Protein AF-A0A3D5AV43-F1 (afdb_monomer_lite)

Sequence (213 aa):
MQNAFWNGKGMTFGTGFASADDVIAHELTHGVTEHTSGLTYSSQSGAINESLSDIFGEFSDLTNGRGNDAAGVRWDMGEDLPASIGTIRSMSDPTRFSDPDKVTSSYWYVGTSNSAYVHINSGVGNKAAFLMTDGGTFNGQTITGLGLAKAAQIWWRAQNTLTSSATYAELNTVLPASCRALVTAGIGGLTSADCAEVDKIVRATEMHIMPRG

Foldseek 3Di:
DCDWAADLPDIDDDPQQVQQQLSVQLRVQLNVLCVAQNADCFAQSVLQNSLLSNLRSLLCVLPVPDDDCPPVCSQFPCCRGPPVCHTQAGLCDRVVNLAACAQADPSQDPDDDRVCNNNRPNSLSSNLLCCQACNADFQNDGAHHPHSLLSVQLSVQLSRVHHNHDHLLNVLVSSLVSLVVCCVVVHSVGDPVSSVRSNRSSVRRVSNDDHDD

Radius of gyration: 15.92 Å; chains: 1; bounding box: 42×32×40 Å

pLDDT: mean 95.55, std 6.05, range [53.53, 98.94]

Structure (mmCIF, N/CA/C/O backbone):
data_AF-A0A3D5AV43-F1
#
_entry.id   AF-A0A3D5AV43-F1
#
loop_
_atom_site.group_PDB
_atom_site.id
_atom_site.type_symbol
_atom_site.label_atom_id
_atom_site.label_alt_id
_atom_site.label_comp_id
_atom_site.label_asym_id
_atom_site.label_entity_id
_atom_site.label_seq_id
_atom_site.pdbx_PDB_ins_code
_atom_site.Cartn_x
_atom_site.Cartn_y
_atom_site.Cartn_z
_atom_site.occupancy
_atom_site.B_iso_or_equiv
_atom_site.auth_seq_id
_atom_site.auth_comp_id
_atom_site.auth_asym_id
_atom_site.auth_atom_id
_atom_site.pdbx_PDB_model_num
ATOM 1 N N . MET A 1 1 ? 15.058 1.543 -22.887 1.00 53.53 1 MET A N 1
ATOM 2 C CA . MET A 1 1 ? 14.764 1.759 -21.458 1.00 53.53 1 MET A CA 1
ATOM 3 C C . MET A 1 1 ? 13.696 0.757 -21.068 1.00 53.53 1 MET A C 1
ATOM 5 O O . MET A 1 1 ? 12.673 0.739 -21.737 1.00 53.53 1 MET A O 1
ATOM 9 N N . GLN A 1 2 ? 13.965 -0.104 -20.085 1.00 73.19 2 GLN A N 1
ATOM 10 C CA . GLN A 1 2 ? 12.973 -1.004 -19.483 1.00 73.19 2 GLN A CA 1
ATOM 11 C C . GLN A 1 2 ? 12.606 -0.439 -18.107 1.00 73.19 2 GLN A C 1
ATOM 13 O O . GLN A 1 2 ? 13.040 -0.968 -17.093 1.00 73.19 2 GLN A O 1
ATOM 18 N N . ASN A 1 3 ? 11.968 0.730 -18.086 1.00 80.38 3 ASN A N 1
ATOM 19 C CA . ASN A 1 3 ? 11.511 1.347 -16.845 1.00 80.38 3 ASN A CA 1
ATOM 20 C C . ASN A 1 3 ? 10.401 2.365 -17.127 1.00 80.38 3 ASN A C 1
ATOM 22 O O . ASN A 1 3 ? 10.319 2.876 -18.251 1.00 80.38 3 ASN A O 1
ATOM 26 N N . ALA A 1 4 ? 9.634 2.705 -16.099 1.00 81.25 4 ALA A N 1
ATOM 27 C CA . ALA A 1 4 ? 8.848 3.928 -16.010 1.00 81.25 4 ALA A CA 1
ATOM 28 C C . ALA A 1 4 ? 9.344 4.745 -14.801 1.00 81.25 4 ALA A C 1
ATOM 30 O O . ALA A 1 4 ? 10.058 4.207 -13.957 1.00 81.25 4 ALA A O 1
ATOM 31 N N . PHE A 1 5 ? 9.152 6.066 -14.820 1.00 86.19 5 PHE A N 1
ATOM 32 C CA . PHE A 1 5 ? 9.475 6.921 -13.671 1.00 86.19 5 PHE A CA 1
ATOM 33 C C . PHE A 1 5 ? 8.796 8.296 -13.767 1.00 86.19 5 PHE A C 1
ATOM 35 O O . PHE A 1 5 ? 8.711 8.904 -14.844 1.00 86.19 5 PHE A O 1
ATOM 42 N N . TRP A 1 6 ? 8.421 8.847 -12.616 1.00 86.94 6 TRP A N 1
ATOM 43 C CA . TRP A 1 6 ? 8.188 10.276 -12.405 1.00 86.94 6 TRP A CA 1
ATOM 44 C C . TRP A 1 6 ? 9.510 11.046 -12.267 1.00 86.94 6 TRP A C 1
ATOM 46 O O . TRP A 1 6 ? 10.408 10.655 -11.524 1.00 86.94 6 TRP A O 1
ATOM 56 N N . ASN A 1 7 ? 9.646 12.178 -12.967 1.00 83.06 7 ASN A N 1
ATOM 57 C CA . ASN A 1 7 ? 10.884 12.975 -12.976 1.00 83.06 7 ASN A CA 1
ATOM 58 C C . ASN A 1 7 ? 10.781 14.353 -12.288 1.00 83.06 7 ASN A C 1
ATOM 60 O O . ASN A 1 7 ? 11.635 15.212 -12.518 1.00 83.06 7 ASN A O 1
ATOM 64 N N . GLY A 1 8 ? 9.726 14.598 -11.506 1.00 83.06 8 GLY A N 1
ATOM 65 C CA . GLY A 1 8 ? 9.432 15.904 -10.892 1.00 83.06 8 GLY A CA 1
ATOM 66 C C . GLY A 1 8 ? 8.632 16.864 -11.783 1.00 83.06 8 GLY A C 1
ATOM 67 O O . GLY A 1 8 ? 8.183 17.912 -11.327 1.00 83.06 8 GLY A O 1
ATOM 68 N N . LYS A 1 9 ? 8.453 16.549 -13.072 1.00 81.44 9 LYS A N 1
ATOM 69 C CA . LYS A 1 9 ? 7.659 17.363 -14.016 1.00 81.44 9 LYS A CA 1
ATOM 70 C C . LYS A 1 9 ? 6.622 16.559 -14.789 1.00 81.44 9 LYS A C 1
ATOM 72 O O . LYS A 1 9 ? 5.624 17.121 -15.230 1.00 81.44 9 LYS A O 1
ATOM 77 N N . GLY A 1 10 ? 6.885 15.279 -15.012 1.00 81.88 10 GLY A N 1
ATOM 78 C CA . GLY A 1 10 ? 6.023 14.392 -15.774 1.00 81.88 10 GLY A CA 1
ATOM 79 C C . GLY A 1 10 ? 6.455 12.936 -15.650 1.00 81.88 10 GLY A C 1
ATOM 80 O O . GLY A 1 10 ? 7.551 12.630 -15.174 1.00 81.88 10 GLY A O 1
ATOM 81 N N . MET A 1 11 ? 5.584 12.050 -16.118 1.00 89.12 11 MET A N 1
ATOM 82 C CA . MET A 1 11 ? 5.844 10.615 -16.208 1.00 89.12 11 MET A CA 1
ATOM 83 C C . MET A 1 11 ? 6.601 10.300 -17.503 1.00 89.12 11 MET A C 1
ATOM 85 O O . MET A 1 11 ? 6.306 10.864 -18.560 1.00 89.12 11 MET A O 1
ATOM 89 N N . THR A 1 12 ? 7.575 9.397 -17.431 1.00 89.50 12 THR A N 1
ATOM 90 C CA . THR A 1 12 ? 8.308 8.866 -18.587 1.00 89.50 12 THR A CA 1
ATOM 91 C C . THR A 1 12 ? 8.128 7.359 -18.638 1.00 89.50 12 THR A C 1
ATOM 93 O O . THR A 1 12 ? 8.375 6.686 -17.645 1.00 89.50 12 THR A O 1
ATOM 96 N N . PHE A 1 13 ? 7.763 6.823 -19.803 1.00 87.00 13 PHE A N 1
ATOM 97 C CA . PHE A 1 13 ? 7.561 5.387 -19.995 1.00 87.00 13 PHE A CA 1
ATOM 98 C C . PHE A 1 13 ? 8.517 4.851 -21.056 1.00 87.00 13 PHE A C 1
ATOM 100 O O . PHE A 1 13 ? 8.557 5.338 -22.190 1.00 87.00 13 PHE A O 1
ATOM 107 N N . GLY A 1 14 ? 9.278 3.820 -20.699 1.00 84.69 14 GLY A N 1
ATOM 108 C CA . GLY A 1 14 ? 9.932 2.959 -21.673 1.00 84.69 14 GLY A CA 1
ATOM 109 C C . GLY A 1 14 ? 8.900 2.253 -22.555 1.00 84.69 14 GLY A C 1
ATOM 110 O O . GLY A 1 14 ? 7.731 2.114 -22.194 1.00 84.69 14 GLY A O 1
ATOM 111 N N . THR A 1 15 ? 9.325 1.796 -23.733 1.00 86.44 15 THR A N 1
ATOM 112 C CA . THR A 1 15 ? 8.444 1.091 -24.671 1.00 86.44 15 THR A CA 1
ATOM 113 C C . THR A 1 15 ? 7.723 -0.065 -23.978 1.00 86.44 15 THR A C 1
ATOM 115 O O . THR A 1 15 ? 8.371 -0.959 -23.441 1.00 86.44 15 THR A O 1
ATOM 118 N N . GLY A 1 16 ? 6.389 -0.041 -24.015 1.00 81.69 16 GLY A N 1
ATOM 119 C CA . GLY A 1 16 ? 5.534 -1.069 -23.421 1.00 81.69 16 GLY A CA 1
ATOM 120 C C . GLY A 1 16 ? 5.133 -0.830 -21.964 1.00 81.69 16 GLY A C 1
ATOM 121 O O . GLY A 1 16 ? 4.175 -1.441 -21.536 1.00 81.69 16 GLY A O 1
ATOM 122 N N . PHE A 1 17 ? 5.765 0.082 -21.217 1.00 87.06 17 PHE A N 1
ATOM 123 C CA . PHE A 1 17 ? 5.384 0.321 -19.813 1.00 87.06 17 PHE A CA 1
ATOM 124 C C . PHE A 1 17 ? 4.055 1.069 -19.654 1.00 87.06 17 PHE A C 1
ATOM 126 O O . PHE A 1 17 ? 3.401 0.945 -18.633 1.00 87.06 17 PHE A O 1
ATOM 133 N N . ALA A 1 18 ? 3.633 1.816 -20.675 1.00 87.19 18 ALA A N 1
ATOM 134 C CA . ALA A 1 18 ? 2.334 2.487 -20.686 1.00 87.19 18 ALA A CA 1
ATOM 135 C C . ALA A 1 18 ? 1.169 1.557 -21.098 1.00 87.19 18 ALA A C 1
ATOM 137 O O . ALA A 1 18 ? 0.107 2.059 -21.463 1.00 87.19 18 ALA A O 1
ATOM 138 N N . SER A 1 19 ? 1.373 0.231 -21.147 1.00 87.19 19 SER A N 1
ATOM 139 C CA . SER A 1 19 ? 0.276 -0.725 -21.370 1.00 87.19 19 SER A CA 1
ATOM 140 C C . SER A 1 19 ? -0.427 -1.140 -20.084 1.00 87.19 19 SER A C 1
ATOM 142 O O . SER A 1 19 ? -1.598 -1.484 -20.169 1.00 87.19 19 SER A O 1
ATOM 144 N N . ALA A 1 20 ? 0.274 -1.088 -18.950 1.00 92.25 20 ALA A N 1
ATOM 145 C CA . ALA A 1 20 ? -0.252 -1.419 -17.634 1.00 92.25 20 ALA A CA 1
ATOM 146 C C . ALA A 1 20 ? -0.686 -0.123 -16.936 1.00 92.25 20 ALA A C 1
ATOM 148 O O . ALA A 1 20 ? 0.083 0.840 -16.832 1.00 92.25 20 ALA A O 1
ATOM 149 N N . ASP A 1 21 ? -1.959 -0.034 -16.588 1.00 92.75 21 ASP A N 1
ATOM 150 C CA . ASP A 1 21 ? -2.579 1.164 -16.030 1.00 92.75 21 ASP A CA 1
ATOM 151 C C . ASP A 1 21 ? -2.266 1.359 -14.547 1.00 92.75 21 ASP A C 1
ATOM 153 O O . ASP A 1 21 ? -2.087 2.508 -14.130 1.00 92.75 21 ASP A O 1
ATOM 157 N N . ASP A 1 22 ? -2.087 0.277 -13.797 1.00 95.50 22 ASP A N 1
ATOM 158 C CA . ASP A 1 22 ? -1.504 0.275 -12.459 1.00 95.50 22 ASP A CA 1
ATOM 159 C C . ASP A 1 22 ? -0.103 0.929 -12.443 1.00 95.50 22 ASP A C 1
ATOM 161 O O . ASP A 1 22 ? 0.166 1.784 -11.599 1.00 95.50 22 ASP A O 1
ATOM 165 N N . VAL A 1 23 ? 0.751 0.661 -13.442 1.00 95.75 23 VAL A N 1
ATOM 166 C CA . VAL A 1 23 ? 2.072 1.286 -13.624 1.00 95.75 23 VAL A CA 1
ATOM 167 C C . VAL A 1 23 ? 1.926 2.764 -13.973 1.00 95.75 23 VAL A C 1
ATOM 169 O O . VAL A 1 23 ? 2.648 3.601 -13.437 1.00 95.75 23 VAL A O 1
ATOM 172 N N . ILE A 1 24 ? 0.975 3.139 -14.834 1.00 94.94 24 ILE A N 1
ATOM 173 C CA . ILE A 1 24 ? 0.720 4.559 -15.134 1.00 94.94 24 ILE A CA 1
ATOM 174 C C . ILE A 1 24 ? 0.287 5.311 -13.869 1.00 94.94 24 ILE A C 1
ATOM 176 O O . ILE A 1 24 ? 0.781 6.409 -13.595 1.00 94.94 24 ILE A O 1
ATOM 180 N N . ALA A 1 25 ? -0.644 4.740 -13.109 1.00 96.94 25 ALA A N 1
ATOM 181 C CA . ALA A 1 25 ? -1.164 5.342 -11.892 1.00 96.94 25 ALA A CA 1
ATOM 182 C C . ALA A 1 25 ? -0.130 5.336 -10.749 1.00 96.94 25 ALA A C 1
ATOM 184 O O . ALA A 1 25 ? -0.080 6.305 -9.985 1.00 96.94 25 ALA A O 1
ATOM 185 N N . HIS A 1 26 ? 0.754 4.338 -10.688 1.00 98.00 26 HIS A N 1
ATOM 186 C CA . HIS A 1 26 ? 1.930 4.317 -9.816 1.00 98.00 26 HIS A CA 1
ATOM 187 C C . HIS A 1 26 ? 2.822 5.536 -10.084 1.00 98.00 26 HIS A C 1
ATOM 189 O O . HIS A 1 26 ? 3.074 6.334 -9.178 1.00 98.00 26 HIS A O 1
ATOM 195 N N . GLU A 1 27 ? 3.201 5.780 -11.344 1.00 97.19 27 GLU A N 1
ATOM 196 C CA . GLU A 1 27 ? 4.051 6.929 -11.680 1.00 97.19 27 GLU A CA 1
ATOM 197 C C . GLU A 1 27 ? 3.385 8.278 -11.391 1.00 97.19 27 GLU A C 1
ATOM 199 O O . GLU A 1 27 ? 4.036 9.231 -10.951 1.00 97.19 27 GLU A O 1
ATOM 204 N N . LEU A 1 28 ? 2.072 8.385 -11.603 1.00 97.19 28 LEU A N 1
ATOM 205 C CA . LEU A 1 28 ? 1.330 9.587 -11.231 1.00 97.19 28 LEU A CA 1
ATOM 206 C C . LEU A 1 28 ? 1.327 9.797 -9.709 1.00 97.19 28 LEU A C 1
ATOM 208 O O . LEU A 1 28 ? 1.422 10.934 -9.234 1.00 97.19 28 LEU A O 1
ATOM 212 N N . THR A 1 29 ? 1.241 8.712 -8.942 1.00 98.31 29 THR A N 1
ATOM 213 C CA . THR A 1 29 ? 1.175 8.752 -7.479 1.00 98.31 29 THR A CA 1
ATOM 214 C C . THR A 1 29 ? 2.482 9.215 -6.844 1.00 98.31 29 THR A C 1
ATOM 216 O O . THR A 1 29 ? 2.439 9.908 -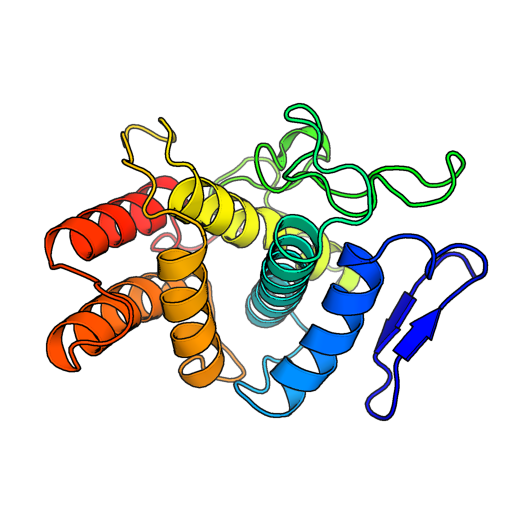5.823 1.00 98.31 29 THR A O 1
ATOM 219 N N . HIS A 1 30 ? 3.638 8.981 -7.469 1.00 98.19 30 HIS A N 1
ATOM 220 C CA . HIS A 1 30 ? 4.876 9.646 -7.051 1.00 98.19 30 HIS A CA 1
ATOM 221 C C . HIS A 1 30 ? 4.752 11.177 -7.085 1.00 98.19 30 HIS A C 1
ATOM 223 O O . HIS A 1 30 ? 5.140 11.850 -6.127 1.00 98.19 30 HIS A O 1
ATOM 229 N N . GLY A 1 31 ? 4.143 11.735 -8.136 1.00 97.19 31 GLY A N 1
ATOM 230 C CA . GLY A 1 31 ? 3.883 13.174 -8.242 1.00 97.19 31 GLY A CA 1
ATOM 231 C C . GLY A 1 31 ? 2.889 13.684 -7.191 1.00 97.19 31 GLY A C 1
ATOM 232 O O . GLY A 1 31 ? 3.079 14.764 -6.625 1.00 97.19 31 GLY A O 1
ATOM 233 N N . VAL A 1 32 ? 1.861 12.891 -6.867 1.00 97.88 32 VAL A N 1
ATOM 234 C CA . VAL A 1 32 ? 0.942 13.179 -5.748 1.00 97.88 32 VAL A CA 1
ATOM 235 C C . VAL A 1 32 ? 1.694 13.172 -4.420 1.00 97.88 32 VAL A C 1
ATOM 237 O O . VAL A 1 32 ? 1.492 14.060 -3.590 1.00 97.88 32 VAL A O 1
ATOM 240 N N . THR A 1 33 ? 2.590 12.207 -4.221 1.00 98.38 33 THR A N 1
ATOM 241 C CA . THR A 1 33 ? 3.402 12.089 -3.009 1.00 98.38 33 THR A CA 1
ATOM 242 C C . THR A 1 33 ? 4.332 13.275 -2.827 1.00 98.38 33 THR A C 1
ATOM 244 O O . THR A 1 33 ? 4.386 13.829 -1.729 1.00 98.38 33 THR A O 1
ATOM 247 N N . GLU A 1 34 ? 4.971 13.741 -3.899 1.00 97.25 34 GLU A N 1
ATOM 248 C CA . GLU A 1 34 ? 5.789 14.958 -3.893 1.00 97.25 34 GLU A CA 1
ATOM 249 C C . GLU A 1 34 ? 5.007 16.190 -3.401 1.00 97.25 34 GLU A C 1
ATOM 251 O O . GLU A 1 34 ? 5.550 17.007 -2.660 1.00 97.25 34 GLU A O 1
ATOM 256 N N . HIS A 1 35 ? 3.719 16.297 -3.747 1.00 96.69 35 HIS A N 1
ATOM 257 C CA . HIS A 1 35 ? 2.866 17.445 -3.413 1.00 96.69 35 HIS A CA 1
ATOM 258 C C . HIS A 1 35 ? 1.989 17.248 -2.162 1.00 96.69 35 HIS A C 1
ATOM 260 O O . HIS A 1 35 ? 1.150 18.100 -1.865 1.00 96.69 35 HIS A O 1
ATOM 266 N N . THR A 1 36 ? 2.157 16.143 -1.429 1.00 97.12 36 THR A N 1
ATOM 267 C CA . THR A 1 36 ? 1.406 15.840 -0.195 1.00 97.12 36 THR A CA 1
ATOM 268 C C . THR A 1 36 ? 2.353 15.588 0.980 1.00 97.12 36 THR A C 1
ATOM 270 O O . THR A 1 36 ? 2.819 16.547 1.590 1.00 97.12 36 THR A O 1
ATOM 273 N N . SER A 1 37 ? 2.663 14.330 1.309 1.00 96.94 37 SER A N 1
ATOM 274 C CA . SER A 1 37 ? 3.585 13.977 2.403 1.00 96.94 37 SER A CA 1
ATOM 275 C C . SER A 1 37 ? 5.038 14.364 2.122 1.00 96.94 37 SER A C 1
ATOM 277 O O . SER A 1 37 ? 5.826 14.525 3.054 1.00 96.94 37 SER A O 1
ATOM 279 N N . GLY A 1 38 ? 5.419 14.490 0.847 1.00 97.69 38 GLY A N 1
ATOM 280 C CA . GLY A 1 38 ? 6.793 14.775 0.445 1.00 97.69 38 GLY A CA 1
ATOM 281 C C . GLY A 1 38 ? 7.771 13.688 0.893 1.00 97.69 38 GLY A C 1
ATOM 282 O O . GLY A 1 38 ? 8.901 14.008 1.260 1.00 97.69 38 GLY A O 1
ATOM 283 N N . LEU A 1 39 ? 7.334 12.420 0.935 1.00 98.44 39 LEU A N 1
ATOM 284 C CA . LEU A 1 39 ? 8.154 11.294 1.390 1.00 98.44 39 LEU A CA 1
ATOM 285 C C . LEU A 1 39 ? 9.485 11.238 0.646 1.00 98.44 39 LEU A C 1
ATOM 287 O O . LEU A 1 39 ? 9.540 11.023 -0.567 1.00 98.44 39 LEU A O 1
ATOM 291 N N . THR A 1 40 ? 10.565 11.377 1.410 1.00 98.00 40 THR A N 1
ATOM 292 C CA . THR A 1 40 ? 11.930 11.270 0.909 1.00 98.00 40 THR A CA 1
ATOM 293 C C . THR A 1 40 ? 12.119 9.881 0.321 1.00 98.00 40 THR A C 1
ATOM 295 O O . THR A 1 40 ? 11.891 8.881 1.004 1.00 98.00 40 THR A O 1
ATOM 298 N N . TYR A 1 41 ? 12.572 9.811 -0.928 1.00 97.19 41 TYR A N 1
ATOM 299 C CA . TYR A 1 41 ? 12.758 8.559 -1.660 1.00 97.19 41 TYR A CA 1
ATOM 300 C C . TYR A 1 41 ? 14.021 7.797 -1.216 1.00 97.19 41 TYR A C 1
ATOM 302 O O . TYR A 1 41 ? 14.957 7.549 -1.979 1.00 97.19 41 TYR A O 1
ATOM 310 N N . SER A 1 42 ? 14.091 7.475 0.073 1.00 96.38 42 SER A N 1
ATOM 311 C CA . SER A 1 42 ? 15.173 6.710 0.673 1.00 96.38 42 SER A CA 1
ATOM 312 C C . SER A 1 42 ? 14.717 5.956 1.911 1.00 96.38 42 SER A C 1
ATOM 314 O O . SER A 1 42 ? 13.828 6.411 2.626 1.00 96.38 42 SER A O 1
ATOM 316 N N . SER A 1 43 ? 15.362 4.822 2.194 1.00 95.38 43 SER A N 1
ATOM 317 C CA . SER A 1 43 ? 15.105 4.030 3.402 1.00 95.38 43 SER A CA 1
ATOM 318 C C . SER A 1 43 ? 13.602 3.732 3.569 1.00 95.38 43 SER A C 1
ATOM 320 O O . SER A 1 43 ? 12.910 3.467 2.585 1.00 95.38 43 SER A O 1
ATOM 322 N N . GLN A 1 44 ? 13.074 3.750 4.799 1.00 97.56 44 GLN A N 1
ATOM 323 C CA . GLN A 1 44 ? 11.665 3.429 5.050 1.00 97.56 44 GLN A CA 1
ATOM 324 C C . GLN A 1 44 ? 10.691 4.439 4.430 1.00 97.56 44 GLN A C 1
ATOM 326 O O . GLN A 1 44 ? 9.661 4.012 3.922 1.00 97.56 44 GLN A O 1
ATOM 331 N N . SER A 1 45 ? 11.004 5.738 4.394 1.00 98.38 45 SER A N 1
ATOM 332 C CA . SER A 1 45 ? 10.116 6.716 3.749 1.00 98.38 45 SER A CA 1
ATOM 333 C C . SER A 1 45 ? 10.007 6.468 2.245 1.00 98.38 45 SER A C 1
ATOM 335 O O . SER A 1 45 ? 8.927 6.605 1.680 1.00 98.38 45 SER A O 1
ATOM 337 N N . GLY A 1 46 ? 11.096 6.034 1.604 1.00 98.56 46 GLY A N 1
ATOM 338 C CA . GLY A 1 46 ? 11.084 5.642 0.198 1.00 98.56 46 GLY A CA 1
ATOM 339 C C . GLY A 1 46 ? 10.310 4.347 -0.040 1.00 98.56 46 GLY A C 1
ATOM 340 O O . GLY A 1 46 ? 9.542 4.277 -0.989 1.00 98.56 46 GLY A O 1
ATOM 341 N N . ALA A 1 47 ? 10.435 3.357 0.848 1.00 98.69 47 ALA A N 1
ATOM 342 C CA . ALA A 1 47 ? 9.635 2.132 0.770 1.00 98.69 47 ALA A CA 1
ATOM 343 C C . ALA A 1 47 ? 8.130 2.399 0.944 1.00 98.69 47 ALA A C 1
ATOM 345 O O . ALA A 1 47 ? 7.297 1.788 0.279 1.00 98.69 47 ALA A O 1
ATOM 346 N N . ILE A 1 48 ? 7.771 3.354 1.806 1.00 98.81 48 ILE A N 1
ATOM 347 C CA . ILE A 1 48 ? 6.386 3.806 1.963 1.00 98.81 48 ILE A CA 1
ATOM 348 C C . ILE A 1 48 ? 5.929 4.579 0.717 1.00 98.81 48 ILE A C 1
ATOM 350 O O . ILE A 1 48 ? 4.801 4.379 0.287 1.00 98.81 48 ILE A O 1
ATOM 354 N N . ASN A 1 49 ? 6.789 5.399 0.101 1.00 98.81 49 ASN A N 1
ATOM 355 C CA . ASN A 1 49 ? 6.499 6.106 -1.155 1.00 98.81 49 ASN A CA 1
ATOM 356 C C . ASN A 1 49 ? 6.203 5.128 -2.314 1.00 98.81 49 ASN A C 1
ATOM 358 O O . ASN A 1 49 ? 5.178 5.259 -2.980 1.00 98.81 49 ASN A O 1
ATOM 362 N N . GLU A 1 50 ? 7.046 4.107 -2.491 1.00 98.75 50 GLU A N 1
ATOM 363 C CA . GLU A 1 50 ? 6.808 3.000 -3.429 1.00 98.75 50 GLU A CA 1
ATOM 364 C C . GLU A 1 50 ? 5.489 2.285 -3.138 1.00 98.75 50 GLU A C 1
ATOM 366 O O . GLU A 1 50 ? 4.666 2.099 -4.029 1.00 98.75 50 GLU A O 1
ATOM 371 N N . SER A 1 51 ? 5.245 1.948 -1.869 1.00 98.88 51 SER A N 1
ATOM 372 C CA . SER A 1 51 ? 4.021 1.250 -1.485 1.00 98.88 51 SER A CA 1
ATOM 373 C C . SER A 1 51 ? 2.771 2.085 -1.748 1.00 98.88 51 SER A C 1
ATOM 375 O O . SER A 1 51 ? 1.791 1.564 -2.256 1.00 98.88 51 SER A O 1
ATOM 377 N N . LEU A 1 52 ? 2.783 3.386 -1.453 1.00 98.88 52 LEU A N 1
ATOM 378 C CA . LEU A 1 52 ? 1.659 4.272 -1.766 1.00 98.88 52 LEU A CA 1
ATOM 379 C C . LEU A 1 52 ? 1.398 4.328 -3.273 1.00 98.88 52 LEU A C 1
ATOM 381 O O . LEU A 1 52 ? 0.239 4.350 -3.683 1.00 98.88 52 LEU A O 1
ATOM 385 N N . SER A 1 53 ? 2.460 4.303 -4.078 1.00 98.81 53 SER A N 1
ATOM 386 C CA . SER A 1 53 ? 2.367 4.296 -5.537 1.00 98.81 53 SER A CA 1
ATOM 387 C C . SER A 1 53 ? 1.771 2.990 -6.064 1.00 98.81 53 SER A C 1
ATOM 389 O O . SER A 1 53 ? 0.858 3.047 -6.881 1.00 98.81 53 SER A O 1
ATOM 391 N N . ASP A 1 54 ? 2.160 1.837 -5.513 1.00 98.81 54 ASP A N 1
ATOM 392 C CA . ASP A 1 54 ? 1.494 0.553 -5.783 1.00 98.81 54 ASP A CA 1
ATOM 393 C C . ASP A 1 54 ? 0.024 0.571 -5.341 1.00 98.81 54 ASP A C 1
ATOM 395 O O . ASP A 1 54 ? -0.861 0.216 -6.105 1.00 98.81 54 ASP A O 1
ATOM 399 N N . ILE A 1 55 ? -0.269 1.060 -4.133 1.00 98.88 55 ILE A N 1
ATOM 400 C CA . ILE A 1 55 ? -1.625 1.073 -3.563 1.00 98.88 55 ILE A CA 1
ATOM 401 C C . ILE A 1 55 ? -2.597 1.893 -4.407 1.00 98.88 55 ILE A C 1
ATOM 403 O O . ILE A 1 55 ? -3.705 1.437 -4.681 1.00 98.88 55 ILE A O 1
ATOM 407 N N . PHE A 1 56 ? -2.229 3.117 -4.786 1.00 98.75 56 PHE A N 1
ATOM 408 C CA . PHE A 1 56 ? -3.100 3.945 -5.619 1.00 98.75 56 PHE A CA 1
ATOM 409 C C . PHE A 1 56 ? -3.067 3.532 -7.092 1.00 98.75 56 PHE A C 1
ATOM 411 O O . PHE A 1 56 ? -4.067 3.748 -7.778 1.00 98.75 56 PHE A O 1
ATOM 418 N N . GLY A 1 57 ? -1.969 2.919 -7.550 1.00 98.19 57 GLY A N 1
ATOM 419 C CA . GLY A 1 57 ? -1.885 2.241 -8.840 1.00 98.19 57 GLY A CA 1
ATOM 420 C C . GLY A 1 57 ? -2.947 1.156 -8.961 1.00 98.19 57 GLY A C 1
ATOM 421 O O . GLY A 1 57 ? -3.875 1.276 -9.757 1.00 98.19 57 GLY A O 1
ATOM 422 N N . GLU A 1 58 ? -2.886 0.188 -8.058 1.00 98.25 58 GLU A N 1
ATOM 423 C CA . GLU A 1 58 ? -3.816 -0.931 -7.957 1.00 98.25 58 GLU A CA 1
ATOM 424 C C . GLU A 1 58 ? -5.257 -0.463 -7.693 1.00 98.25 58 GLU A C 1
ATOM 426 O O . GLU A 1 58 ? -6.196 -0.893 -8.349 1.00 98.25 58 GLU A O 1
ATOM 431 N N . PHE A 1 59 ? -5.493 0.494 -6.785 1.00 98.31 59 PHE A N 1
ATOM 432 C CA . PHE A 1 59 ? -6.854 1.021 -6.595 1.00 98.31 59 PHE A CA 1
ATOM 433 C C . PHE A 1 59 ? -7.424 1.667 -7.865 1.00 98.31 59 PHE A C 1
ATOM 435 O O . PHE A 1 59 ? -8.642 1.633 -8.062 1.00 98.31 59 PHE A O 1
ATOM 442 N N . SER A 1 60 ? -6.579 2.281 -8.698 1.00 97.50 60 SER A N 1
ATOM 443 C CA . SER A 1 60 ? -6.992 2.824 -9.992 1.00 97.50 60 SER A CA 1
ATOM 444 C C . SER A 1 60 ? -7.320 1.709 -10.978 1.00 97.50 60 SER A C 1
ATOM 446 O O . SER A 1 60 ? -8.345 1.806 -11.652 1.00 97.50 60 SER A O 1
ATOM 448 N N . ASP A 1 61 ? -6.490 0.673 -11.055 1.00 96.25 61 ASP A N 1
ATOM 449 C CA . ASP A 1 61 ? -6.716 -0.499 -11.907 1.00 96.25 61 ASP A CA 1
ATOM 450 C C . ASP A 1 61 ? -8.056 -1.180 -11.571 1.00 96.25 61 ASP A C 1
ATOM 452 O O . ASP A 1 61 ? -9.034 -1.061 -12.321 1.00 96.25 61 ASP A O 1
ATOM 456 N N . LEU A 1 62 ? -8.201 -1.606 -10.310 1.00 96.38 62 LEU A N 1
ATOM 457 C CA . LEU A 1 62 ? -9.378 -2.284 -9.753 1.00 96.38 62 LEU A CA 1
ATOM 458 C C . LEU A 1 62 ? -10.718 -1.535 -9.891 1.00 96.38 62 LEU A C 1
ATOM 460 O O . LEU A 1 62 ? -11.778 -2.089 -9.565 1.00 96.38 62 LEU A O 1
ATOM 464 N N . THR A 1 63 ? -10.705 -0.250 -10.254 1.00 95.62 63 THR A N 1
ATOM 465 C CA . THR A 1 63 ? -11.909 0.592 -10.344 1.00 95.62 63 THR A CA 1
ATOM 466 C C . THR A 1 63 ? -12.193 1.151 -11.729 1.00 95.62 63 THR A C 1
ATOM 468 O O . THR A 1 63 ? -13.293 1.674 -11.944 1.00 95.62 63 THR A O 1
ATOM 471 N N . ASN A 1 64 ? -11.262 1.047 -12.678 1.00 93.81 64 ASN A N 1
ATOM 472 C CA . ASN A 1 64 ? -11.416 1.682 -13.984 1.00 93.81 64 ASN A CA 1
ATOM 473 C C . ASN A 1 64 ? -12.029 0.745 -15.051 1.00 93.81 64 ASN A C 1
ATOM 475 O O . ASN A 1 64 ? -12.523 1.232 -16.077 1.00 93.81 64 ASN A O 1
ATOM 479 N N . GLY A 1 65 ? -12.063 -0.568 -14.783 1.00 92.12 65 GLY A N 1
ATOM 480 C CA . GLY A 1 65 ? -12.663 -1.584 -15.652 1.00 92.12 65 GLY A CA 1
ATOM 481 C C . GLY A 1 65 ? -11.856 -1.882 -16.918 1.00 92.12 65 GLY A C 1
ATOM 482 O O . GLY A 1 65 ? -12.442 -2.243 -17.946 1.00 92.12 65 GLY A O 1
ATOM 483 N N . ARG A 1 66 ? -10.543 -1.665 -16.873 1.00 90.69 66 ARG A N 1
ATOM 484 C CA . ARG A 1 66 ? -9.563 -2.048 -17.891 1.00 90.69 66 ARG A CA 1
ATOM 485 C C . ARG A 1 66 ? -8.643 -3.106 -17.290 1.00 90.69 66 ARG A C 1
ATOM 487 O O . ARG A 1 66 ? -8.900 -3.591 -16.203 1.00 90.69 66 ARG A O 1
ATOM 494 N N . GLY A 1 67 ? -7.674 -3.522 -18.090 1.00 89.31 67 GLY A N 1
ATOM 495 C CA . GLY A 1 67 ? -6.665 -4.458 -17.644 1.00 89.31 67 GLY A CA 1
ATOM 496 C C . GLY A 1 67 ? -7.171 -5.839 -17.243 1.00 89.31 67 GLY A C 1
ATOM 497 O O . GLY A 1 67 ? -8.256 -6.273 -17.664 1.00 89.31 67 GLY A O 1
ATOM 498 N N . ASN A 1 68 ? -6.348 -6.569 -16.497 1.00 91.38 68 ASN A N 1
ATOM 499 C CA . ASN A 1 68 ? -6.613 -7.938 -16.081 1.00 91.38 68 ASN A CA 1
ATOM 500 C C . ASN A 1 68 ? -6.793 -8.072 -14.562 1.00 91.38 68 ASN A C 1
ATOM 502 O O . ASN A 1 68 ? -6.012 -8.718 -13.877 1.00 91.38 68 ASN A O 1
ATOM 506 N N . ASP A 1 69 ? -7.961 -7.666 -14.074 1.00 92.31 69 ASP A N 1
ATOM 507 C CA . ASP A 1 69 ? -8.382 -7.815 -12.671 1.00 92.31 69 ASP A CA 1
ATOM 508 C C . ASP A 1 69 ? -8.772 -9.251 -12.236 1.00 92.31 69 ASP A C 1
ATOM 510 O O . ASP A 1 69 ? -9.519 -9.457 -11.262 1.00 92.31 69 ASP A O 1
ATOM 514 N N . ALA A 1 70 ? -8.387 -10.292 -12.984 1.00 93.44 70 ALA A N 1
ATOM 515 C CA . ALA A 1 70 ? -8.799 -11.656 -12.662 1.00 93.44 70 ALA A CA 1
ATOM 516 C C . ALA A 1 70 ? -8.302 -12.057 -11.263 1.00 93.44 70 ALA A C 1
ATOM 518 O O . ALA A 1 70 ? -7.192 -11.729 -10.866 1.00 93.44 70 ALA A O 1
ATOM 519 N N . ALA A 1 71 ? -9.081 -12.848 -10.517 1.00 91.75 71 ALA A N 1
ATOM 520 C CA . ALA A 1 71 ? -8.797 -13.147 -9.104 1.00 91.75 71 ALA A CA 1
ATOM 521 C C . ALA A 1 71 ? -7.378 -13.686 -8.801 1.00 91.75 71 ALA A C 1
ATOM 523 O O . ALA A 1 71 ? -6.928 -13.584 -7.665 1.00 91.75 71 ALA A O 1
ATOM 524 N N . GLY A 1 72 ? -6.689 -14.278 -9.786 1.00 92.12 72 GLY A N 1
ATOM 525 C CA . GLY A 1 72 ? -5.311 -14.761 -9.640 1.00 92.12 72 GLY A CA 1
ATOM 526 C C . GLY A 1 72 ? -4.217 -13.695 -9.779 1.00 92.12 72 GLY A C 1
ATOM 527 O O . GLY A 1 72 ? -3.086 -13.984 -9.408 1.00 92.12 72 GLY A O 1
ATOM 528 N N . VAL A 1 73 ? -4.545 -12.515 -10.309 1.00 93.38 73 VAL A N 1
ATOM 529 C CA . VAL A 1 73 ? -3.617 -11.400 -10.577 1.00 93.38 73 VAL A CA 1
ATOM 530 C C . VAL A 1 73 ? -4.156 -10.035 -10.122 1.00 93.38 73 VAL A C 1
ATOM 532 O O . VAL A 1 73 ? -3.454 -9.051 -10.215 1.00 93.38 73 VAL A O 1
ATOM 535 N N . ARG A 1 74 ? -5.354 -9.990 -9.528 1.00 95.25 74 ARG A N 1
ATOM 536 C CA . ARG A 1 74 ? -6.033 -8.812 -8.947 1.00 95.25 74 ARG A CA 1
ATOM 537 C C . ARG A 1 74 ? -5.204 -7.965 -7.949 1.00 95.25 74 ARG A C 1
ATOM 539 O O . ARG A 1 74 ? -5.716 -7.032 -7.366 1.00 95.25 74 ARG A O 1
ATOM 546 N N . TRP A 1 75 ? -4.012 -8.399 -7.574 1.00 97.94 75 TRP A N 1
ATOM 547 C CA . TRP A 1 75 ? -3.141 -7.686 -6.634 1.00 97.94 75 TRP A CA 1
ATOM 548 C C . TRP A 1 75 ? -1.680 -7.823 -7.074 1.00 97.94 75 TRP A C 1
ATOM 550 O O . TRP A 1 75 ? -0.777 -7.835 -6.232 1.00 97.94 75 TRP A O 1
ATOM 560 N N . ASP A 1 76 ? -1.455 -8.082 -8.359 1.00 97.94 76 ASP A N 1
ATOM 561 C CA . ASP A 1 76 ? -0.152 -8.286 -8.970 1.00 97.94 76 ASP A CA 1
ATOM 562 C C . ASP A 1 76 ? 0.179 -7.024 -9.770 1.00 97.94 76 ASP A C 1
ATOM 564 O O . ASP A 1 76 ? -0.488 -6.744 -10.748 1.00 97.94 76 ASP A O 1
ATOM 568 N N . MET A 1 77 ? 1.243 -6.309 -9.400 1.00 97.75 77 MET A N 1
ATOM 569 C CA . MET A 1 77 ? 1.639 -5.093 -10.112 1.00 97.75 77 MET A CA 1
ATOM 570 C C . MET A 1 77 ? 2.290 -5.439 -11.457 1.00 97.75 77 MET A C 1
ATOM 572 O O . MET A 1 77 ? 3.240 -6.238 -11.503 1.00 97.75 77 MET A O 1
ATOM 576 N N . GLY A 1 78 ? 1.872 -4.775 -12.529 1.00 95.56 78 GLY A N 1
ATOM 577 C CA . GLY A 1 78 ? 2.429 -4.858 -13.874 1.00 95.56 78 GLY A CA 1
ATOM 578 C C . GLY A 1 78 ? 2.105 -6.164 -14.600 1.00 95.56 78 GLY A C 1
ATOM 579 O O . GLY A 1 78 ? 2.822 -6.558 -15.520 1.00 95.56 78 GLY A O 1
ATOM 580 N N . GLU A 1 79 ? 1.064 -6.871 -14.188 1.00 94.69 79 GLU A N 1
ATOM 581 C CA . GLU A 1 79 ? 0.507 -8.042 -14.861 1.00 94.69 79 GLU A CA 1
ATOM 582 C C . GLU A 1 79 ? 0.084 -7.773 -16.319 1.00 94.69 79 GLU A C 1
ATOM 584 O O . GLU A 1 79 ? 0.189 -8.679 -17.151 1.00 94.69 79 GLU A O 1
ATOM 589 N N . ASP A 1 80 ? -0.262 -6.526 -16.654 1.00 93.19 80 ASP A N 1
ATOM 590 C CA . ASP A 1 80 ? -0.562 -6.066 -18.021 1.00 93.19 80 ASP A CA 1
ATOM 591 C C . ASP A 1 80 ? 0.641 -5.505 -18.802 1.00 93.19 80 ASP A C 1
ATOM 593 O O . ASP A 1 80 ? 0.525 -5.005 -19.936 1.00 93.19 80 ASP A O 1
ATOM 597 N N . LEU A 1 81 ? 1.845 -5.595 -18.233 1.00 92.50 81 LEU A N 1
ATOM 598 C CA . LEU A 1 81 ? 3.068 -5.296 -18.969 1.00 92.50 81 LEU A CA 1
ATOM 599 C C . LEU A 1 81 ? 3.305 -6.342 -20.071 1.00 92.50 81 LEU A C 1
ATOM 601 O O . LEU A 1 81 ? 2.843 -7.484 -19.988 1.00 92.50 81 LEU A O 1
ATOM 605 N N . PRO A 1 82 ? 4.087 -6.006 -21.118 1.00 90.94 82 PRO A N 1
ATOM 606 C CA . PRO A 1 82 ? 4.478 -6.978 -22.128 1.00 90.94 82 PRO A CA 1
ATOM 607 C C . PRO A 1 82 ? 5.028 -8.255 -21.489 1.00 90.94 82 PRO A C 1
ATOM 609 O O . PR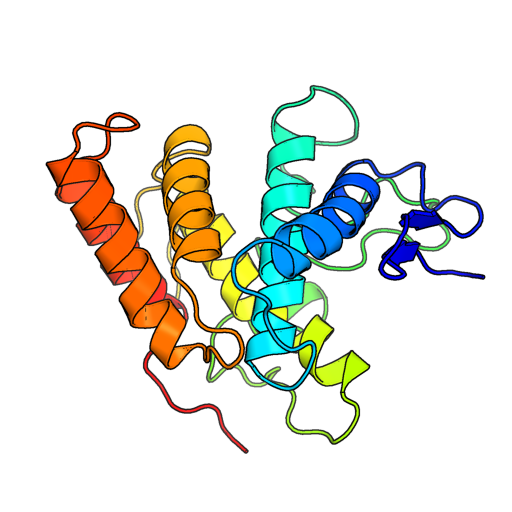O A 1 82 ? 5.839 -8.178 -20.569 1.00 90.94 82 PRO A O 1
ATOM 612 N N . ALA A 1 83 ? 4.676 -9.422 -22.035 1.00 87.75 83 ALA A N 1
ATOM 613 C CA . ALA A 1 83 ? 5.060 -10.727 -21.481 1.00 87.75 83 ALA A CA 1
ATOM 614 C C . ALA A 1 83 ? 6.580 -10.932 -21.292 1.00 87.75 83 ALA A C 1
ATOM 616 O O . ALA A 1 83 ? 7.001 -11.814 -20.552 1.00 87.75 83 ALA A O 1
ATOM 617 N N . SER A 1 84 ? 7.420 -10.132 -21.960 1.00 87.25 84 SER A N 1
ATOM 618 C CA . SER A 1 84 ? 8.873 -10.104 -21.745 1.00 87.25 84 SER A CA 1
ATOM 619 C C . SER A 1 84 ? 9.306 -9.480 -20.410 1.00 87.25 84 SER A C 1
ATOM 621 O O . SER A 1 84 ? 10.466 -9.626 -20.039 1.00 87.25 84 SER A O 1
ATOM 623 N N . ILE A 1 85 ? 8.416 -8.732 -19.755 1.00 87.75 85 ILE A N 1
ATOM 624 C CA . ILE A 1 85 ? 8.587 -8.113 -18.436 1.00 87.75 85 ILE A CA 1
ATOM 625 C C . ILE A 1 85 ? 7.709 -8.873 -17.436 1.00 87.75 85 ILE A C 1
ATOM 627 O O . ILE A 1 85 ? 8.243 -9.470 -16.507 1.00 87.75 85 ILE A O 1
ATOM 631 N N . GLY A 1 86 ? 6.397 -8.929 -17.702 1.00 88.81 86 GLY A N 1
ATOM 632 C CA . GLY A 1 86 ? 5.400 -9.554 -16.832 1.00 88.81 86 GLY A CA 1
ATOM 633 C C . GLY A 1 86 ? 5.235 -8.850 -15.482 1.00 88.81 86 GLY A C 1
ATOM 634 O O . GLY A 1 86 ? 5.795 -7.779 -15.256 1.00 88.81 86 GLY A O 1
ATOM 635 N N . THR A 1 87 ? 4.486 -9.493 -14.585 1.00 93.50 87 THR A N 1
ATOM 636 C CA . THR A 1 87 ? 4.278 -9.044 -13.204 1.00 93.50 87 THR A CA 1
ATOM 637 C C . THR A 1 87 ? 5.603 -8.809 -12.484 1.00 93.50 87 THR A C 1
ATOM 639 O O . THR A 1 87 ? 6.493 -9.664 -12.508 1.00 93.50 87 THR A O 1
ATOM 642 N N . ILE A 1 88 ? 5.705 -7.676 -11.793 1.00 94.50 88 ILE A N 1
ATOM 643 C CA . ILE A 1 88 ? 6.925 -7.251 -11.097 1.00 94.50 88 ILE A CA 1
ATOM 644 C C . ILE A 1 88 ? 6.837 -7.385 -9.575 1.00 94.50 88 ILE A C 1
ATOM 646 O O . ILE A 1 88 ? 7.875 -7.551 -8.937 1.00 94.50 88 ILE A O 1
ATOM 650 N N . ARG A 1 89 ? 5.632 -7.321 -8.993 1.00 97.25 89 ARG A N 1
ATOM 651 C CA . ARG A 1 89 ? 5.376 -7.465 -7.549 1.00 97.25 89 ARG A CA 1
ATOM 652 C C . ARG A 1 89 ? 4.008 -8.097 -7.313 1.00 97.25 89 ARG A C 1
ATOM 654 O O . ARG A 1 89 ? 3.153 -8.084 -8.187 1.00 97.25 89 ARG A O 1
ATOM 661 N N . SER A 1 90 ? 3.790 -8.614 -6.110 1.00 98.44 90 SER A N 1
ATOM 662 C CA . SER A 1 90 ? 2.486 -9.112 -5.658 1.00 98.44 90 SER A CA 1
ATOM 663 C C . SER A 1 90 ? 2.161 -8.466 -4.316 1.00 98.44 90 SER A C 1
ATOM 665 O O . SER A 1 90 ? 2.879 -8.655 -3.338 1.00 98.44 90 SER A O 1
ATOM 667 N N . MET A 1 91 ? 1.092 -7.679 -4.250 1.00 98.75 91 MET A N 1
ATOM 668 C CA . MET A 1 91 ? 0.644 -7.029 -3.020 1.00 98.75 91 MET A CA 1
ATOM 669 C C . MET A 1 91 ? -0.023 -8.022 -2.063 1.00 98.75 91 MET A C 1
ATOM 671 O O . MET A 1 91 ? 0.109 -7.909 -0.842 1.00 98.75 91 MET A O 1
ATOM 675 N N . SER A 1 92 ? -0.720 -9.027 -2.604 1.00 98.56 92 SER A N 1
ATOM 676 C CA . SER A 1 92 ? -1.398 -10.054 -1.805 1.00 98.56 92 SER A CA 1
ATOM 677 C C . SER A 1 92 ? -0.430 -11.083 -1.211 1.00 98.56 92 SER A C 1
ATOM 679 O O . SER A 1 92 ? -0.623 -11.530 -0.078 1.00 98.56 92 SER A O 1
ATOM 681 N N . ASP A 1 93 ? 0.647 -11.416 -1.919 1.00 98.44 93 ASP A N 1
ATOM 682 C CA . ASP A 1 93 ? 1.742 -12.268 -1.447 1.00 98.44 93 ASP A CA 1
ATOM 683 C C . ASP A 1 93 ? 3.095 -11.723 -1.940 1.00 98.44 93 ASP A C 1
ATOM 685 O O . ASP A 1 93 ? 3.601 -12.190 -2.968 1.00 98.44 93 ASP A O 1
ATOM 689 N N . PRO A 1 94 ? 3.684 -10.735 -1.235 1.00 98.75 94 PRO A N 1
ATOM 690 C CA . PRO A 1 94 ? 4.972 -10.143 -1.615 1.00 98.75 94 PRO A CA 1
ATOM 691 C C . PRO A 1 94 ? 6.113 -11.162 -1.699 1.00 98.75 94 PRO A C 1
ATOM 693 O O . PRO A 1 94 ? 7.042 -11.023 -2.495 1.00 98.75 94 PRO A O 1
ATOM 696 N N . THR A 1 95 ? 6.018 -12.258 -0.943 1.00 98.44 95 THR A N 1
ATOM 697 C CA . THR A 1 95 ? 7.088 -13.257 -0.876 1.00 98.44 95 THR A CA 1
ATOM 698 C C . THR A 1 95 ? 7.285 -14.021 -2.189 1.00 98.44 95 THR A C 1
ATOM 700 O O . THR A 1 95 ? 8.389 -14.512 -2.435 1.00 98.44 95 THR A O 1
ATOM 703 N N . ARG A 1 96 ? 6.282 -14.034 -3.088 1.00 97.69 96 ARG A N 1
ATOM 704 C CA . ARG A 1 96 ? 6.408 -14.546 -4.472 1.00 97.69 96 ARG A CA 1
ATOM 705 C C . ARG A 1 96 ? 7.539 -13.874 -5.252 1.00 97.69 96 ARG A C 1
ATOM 707 O O . ARG A 1 96 ? 8.133 -14.518 -6.113 1.00 97.69 96 ARG A O 1
ATOM 714 N N . PHE A 1 97 ? 7.849 -12.621 -4.924 1.00 97.56 97 PHE A N 1
ATOM 715 C CA . PHE A 1 97 ? 8.888 -11.814 -5.567 1.00 97.56 97 PHE A CA 1
ATOM 716 C C . PHE A 1 97 ? 10.085 -11.541 -4.648 1.00 97.56 97 PHE A C 1
ATOM 718 O O . PHE A 1 97 ? 10.952 -10.742 -4.975 1.00 97.56 97 PHE A O 1
ATOM 725 N N . SER A 1 98 ? 10.204 -12.289 -3.543 1.00 98.00 98 SER A N 1
ATOM 726 C CA . SER A 1 98 ? 11.227 -12.078 -2.506 1.00 98.00 98 SER A CA 1
ATOM 7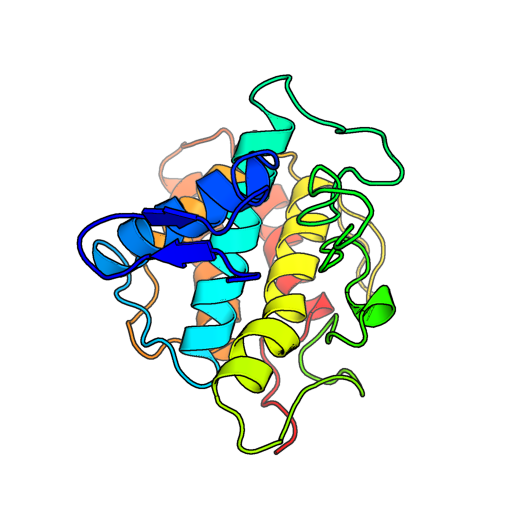27 C C . SER A 1 98 ? 11.134 -10.723 -1.798 1.00 98.00 98 SER A C 1
ATOM 729 O O . SER A 1 98 ? 12.143 -10.240 -1.283 1.00 98.00 98 SER A O 1
ATOM 731 N N . ASP A 1 99 ? 9.926 -10.164 -1.709 1.00 98.62 99 ASP A N 1
ATOM 732 C CA . ASP A 1 99 ? 9.638 -8.958 -0.937 1.00 98.62 99 ASP A CA 1
ATOM 733 C C . ASP A 1 99 ? 9.079 -9.317 0.459 1.00 98.62 99 ASP A C 1
ATOM 735 O O . ASP A 1 99 ? 8.390 -10.332 0.628 1.00 98.62 99 ASP A O 1
ATOM 739 N N . PRO A 1 100 ? 9.367 -8.526 1.510 1.00 98.56 100 PRO A N 1
ATOM 740 C CA . PRO A 1 100 ? 8.815 -8.719 2.843 1.00 98.56 100 PRO A CA 1
ATOM 741 C C . PRO A 1 100 ? 7.305 -8.458 2.899 1.00 98.56 100 PRO A C 1
ATOM 743 O O . PRO A 1 100 ? 6.814 -7.408 2.511 1.00 98.56 100 PRO A O 1
ATOM 746 N N . ASP A 1 101 ? 6.574 -9.385 3.512 1.00 98.62 101 ASP A N 1
ATOM 747 C CA . ASP A 1 101 ? 5.139 -9.306 3.824 1.00 98.62 101 ASP A CA 1
ATOM 748 C C . ASP A 1 101 ? 4.834 -8.689 5.209 1.00 98.62 101 ASP A C 1
ATOM 750 O O . ASP A 1 101 ? 3.688 -8.396 5.550 1.00 98.62 101 ASP A O 1
ATOM 754 N N . LYS A 1 102 ? 5.874 -8.510 6.028 1.00 98.62 102 LYS A N 1
ATOM 755 C CA . LYS A 1 102 ? 5.883 -7.882 7.359 1.00 98.62 102 LYS A CA 1
ATOM 756 C C . LYS A 1 102 ? 7.291 -7.381 7.676 1.00 98.62 102 LYS A C 1
ATOM 758 O O . LYS A 1 102 ? 8.263 -7.879 7.104 1.00 98.62 102 LYS A O 1
ATOM 763 N N . VAL A 1 103 ? 7.421 -6.468 8.637 1.00 98.31 103 VAL A N 1
ATOM 764 C CA . VAL A 1 103 ? 8.711 -5.839 8.974 1.00 98.31 103 VAL A CA 1
ATOM 765 C C . VAL A 1 103 ? 9.795 -6.846 9.384 1.00 98.31 103 VAL A C 1
ATOM 767 O O . VAL A 1 103 ? 10.955 -6.669 9.021 1.00 98.31 103 VAL A O 1
ATOM 770 N N . THR A 1 104 ? 9.461 -7.930 10.099 1.00 97.44 104 THR A N 1
ATOM 771 C CA . THR A 1 104 ? 10.471 -8.934 10.504 1.00 97.44 104 THR A CA 1
ATOM 772 C C . THR A 1 104 ? 10.646 -10.093 9.519 1.00 97.44 104 THR A C 1
ATOM 774 O O . THR A 1 104 ? 11.318 -11.081 9.841 1.00 97.44 104 THR A O 1
ATOM 777 N N . SER A 1 105 ? 10.055 -9.997 8.322 1.00 97.56 105 SER A N 1
ATOM 778 C CA . SER A 1 105 ? 10.204 -11.010 7.277 1.00 97.56 105 SER A CA 1
ATOM 779 C C . SER A 1 105 ? 11.679 -11.280 6.962 1.00 97.56 105 SER A C 1
ATOM 781 O O . SER A 1 105 ? 12.515 -10.379 6.993 1.00 97.56 105 SER A O 1
ATOM 783 N N . SER A 1 106 ? 12.012 -12.527 6.621 1.00 96.69 106 SER A N 1
ATOM 784 C CA . SER A 1 106 ? 13.364 -12.893 6.173 1.00 96.69 106 SER A CA 1
ATOM 785 C C . SER A 1 106 ? 13.760 -12.224 4.856 1.00 96.69 106 SER A C 1
ATOM 787 O O . SER A 1 106 ? 14.944 -12.181 4.542 1.0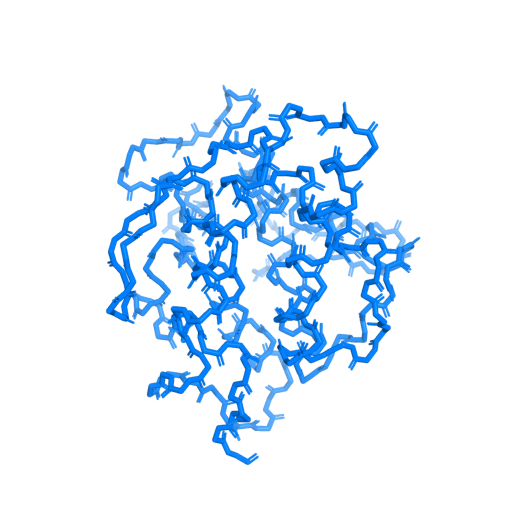0 96.69 106 SER A O 1
ATOM 789 N N . TYR A 1 107 ? 12.779 -11.716 4.109 1.00 97.81 107 TYR A N 1
ATOM 790 C CA . TYR A 1 107 ? 12.973 -10.963 2.874 1.00 97.81 107 TYR A CA 1
ATOM 791 C C . TYR A 1 107 ? 13.233 -9.469 3.098 1.00 97.81 107 TYR A C 1
ATOM 793 O O . TYR A 1 107 ? 13.515 -8.760 2.138 1.00 97.81 107 TYR A O 1
ATOM 801 N N . TRP A 1 108 ? 13.174 -8.976 4.343 1.00 97.81 108 TRP A N 1
ATOM 802 C CA . TRP A 1 108 ? 13.473 -7.574 4.629 1.00 97.81 108 TRP A CA 1
ATOM 803 C C . TRP A 1 108 ? 14.886 -7.212 4.157 1.00 97.81 108 TRP A C 1
ATOM 805 O O . TRP A 1 108 ? 15.883 -7.798 4.593 1.00 97.81 108 TRP A O 1
ATOM 815 N N . TYR A 1 109 ? 14.975 -6.234 3.260 1.00 97.25 109 TYR A N 1
ATOM 816 C CA . TYR A 1 109 ? 16.226 -5.841 2.637 1.00 97.25 109 TYR A CA 1
ATOM 817 C C . TYR A 1 109 ? 17.04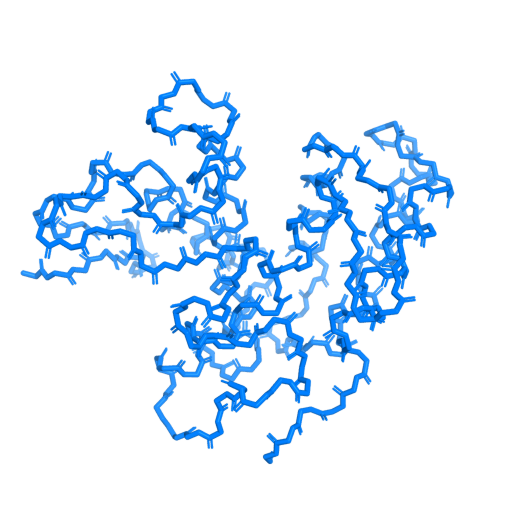0 -4.926 3.555 1.00 97.25 109 TYR A C 1
ATOM 819 O O . TYR A 1 109 ? 16.584 -3.858 3.964 1.00 97.25 109 TYR A O 1
ATOM 827 N N . VAL A 1 110 ? 18.285 -5.333 3.820 1.00 94.88 110 VAL A N 1
ATOM 828 C CA . VAL A 1 110 ? 19.263 -4.622 4.672 1.00 94.88 110 VAL A CA 1
ATOM 829 C C . VAL A 1 110 ? 20.516 -4.174 3.912 1.00 94.88 110 VAL A C 1
ATOM 831 O O . VAL A 1 110 ? 21.515 -3.785 4.512 1.00 94.88 110 VAL A O 1
ATOM 834 N N . GLY A 1 111 ? 20.505 -4.285 2.582 1.00 93.12 111 GLY A N 1
ATOM 835 C CA . GLY A 1 111 ? 21.636 -3.876 1.755 1.00 93.12 111 GLY A CA 1
ATOM 836 C C . GLY A 1 111 ? 21.707 -2.360 1.549 1.00 93.12 111 GLY A C 1
ATOM 837 O O . GLY A 1 111 ? 20.875 -1.592 2.025 1.00 93.12 111 GLY A O 1
ATOM 838 N N . THR A 1 112 ? 22.720 -1.921 0.804 1.00 93.62 112 THR A N 1
ATOM 839 C CA . THR A 1 112 ? 23.031 -0.495 0.605 1.00 93.62 112 THR A CA 1
ATOM 840 C C . THR A 1 112 ? 22.409 0.115 -0.651 1.00 93.62 112 THR A C 1
ATOM 842 O O . THR A 1 112 ? 22.474 1.331 -0.831 1.00 93.62 112 THR A O 1
ATOM 845 N N . SER A 1 113 ? 21.818 -0.690 -1.541 1.00 96.94 113 SER A N 1
ATOM 846 C CA . SER A 1 113 ? 21.154 -0.160 -2.735 1.00 96.94 113 SER A CA 1
ATOM 847 C C . SER A 1 113 ? 19.839 0.498 -2.340 1.00 96.94 113 SER A C 1
ATOM 849 O O . SER A 1 113 ? 18.897 -0.185 -1.949 1.00 96.94 113 SER A O 1
ATOM 851 N N . ASN A 1 114 ? 19.760 1.823 -2.479 1.00 94.44 114 ASN A N 1
ATOM 852 C CA . ASN A 1 114 ? 18.544 2.573 -2.168 1.00 94.44 114 ASN A CA 1
ATOM 853 C C . ASN A 1 114 ? 17.362 2.122 -3.032 1.00 94.44 114 ASN A C 1
ATOM 855 O O . ASN A 1 114 ? 16.279 1.902 -2.511 1.00 94.44 114 ASN A O 1
ATOM 859 N N . SER A 1 115 ? 17.587 1.936 -4.338 1.00 93.75 115 SER A N 1
ATOM 860 C CA . SER A 1 115 ? 16.547 1.459 -5.256 1.00 93.75 115 SER A CA 1
ATOM 861 C C . SER A 1 115 ? 16.051 0.069 -4.853 1.00 93.75 115 SER A C 1
ATOM 863 O O . SER A 1 115 ? 14.846 -0.126 -4.768 1.00 93.75 115 SER A O 1
ATOM 865 N N . ALA A 1 116 ? 16.943 -0.861 -4.499 1.00 95.31 116 ALA A N 1
ATOM 866 C CA . ALA A 1 116 ? 16.503 -2.165 -4.004 1.00 95.31 116 ALA A CA 1
ATOM 867 C C . ALA A 1 116 ? 15.743 -2.033 -2.675 1.00 95.31 116 ALA A C 1
ATOM 869 O O . ALA A 1 116 ? 14.695 -2.639 -2.514 1.00 95.31 116 ALA A O 1
ATOM 870 N N . TYR A 1 117 ? 16.224 -1.199 -1.748 1.00 97.38 117 TYR A N 1
ATOM 871 C CA . TYR A 1 117 ? 15.585 -1.009 -0.448 1.00 97.38 117 TYR A CA 1
ATOM 872 C C . TYR A 1 117 ? 14.136 -0.550 -0.577 1.00 97.38 117 TYR A C 1
ATOM 874 O O . TYR A 1 117 ? 13.265 -1.118 0.074 1.00 97.38 117 TYR A O 1
ATOM 882 N N . VAL A 1 118 ? 13.881 0.482 -1.385 1.00 98.12 118 VAL A N 1
ATOM 883 C CA . VAL A 1 118 ? 12.543 1.078 -1.474 1.00 98.12 118 VAL A CA 1
ATOM 884 C C . VAL A 1 118 ? 11.553 0.139 -2.163 1.00 98.12 118 VAL A C 1
ATOM 886 O O . VAL A 1 118 ? 10.478 -0.080 -1.618 1.00 98.12 118 VAL A O 1
ATOM 889 N N . HIS A 1 119 ? 11.936 -0.492 -3.278 1.00 98.38 119 HIS A N 1
ATOM 890 C CA . HIS A 1 119 ? 11.034 -1.376 -4.025 1.00 98.38 119 HIS A CA 1
ATOM 891 C C . HIS A 1 119 ? 10.811 -2.718 -3.324 1.00 98.38 119 HIS A C 1
ATOM 893 O O . HIS A 1 119 ? 9.717 -3.253 -3.403 1.00 98.38 119 HIS A O 1
ATOM 899 N N . ILE A 1 120 ? 11.827 -3.262 -2.641 1.00 98.50 120 ILE A N 1
ATOM 900 C CA . ILE A 1 120 ? 11.676 -4.530 -1.918 1.00 98.50 120 ILE A CA 1
ATOM 901 C C . ILE A 1 120 ? 10.846 -4.286 -0.660 1.00 98.50 120 ILE A C 1
ATOM 903 O O . ILE A 1 120 ? 9.797 -4.890 -0.455 1.00 98.50 120 ILE A O 1
ATOM 907 N N . ASN A 1 121 ? 11.269 -3.353 0.198 1.00 98.62 121 ASN A N 1
ATOM 908 C CA . ASN A 1 121 ? 10.626 -3.193 1.501 1.00 98.62 121 ASN A CA 1
ATOM 909 C C . ASN A 1 121 ? 9.199 -2.620 1.422 1.00 98.62 121 ASN A C 1
ATOM 911 O O . ASN A 1 121 ? 8.466 -2.753 2.404 1.00 98.62 121 ASN A O 1
ATOM 915 N N . SER A 1 122 ? 8.771 -2.064 0.276 1.00 98.75 122 SER A N 1
ATOM 916 C CA . SER A 1 122 ? 7.387 -1.615 0.040 1.00 98.75 122 SER A CA 1
ATOM 917 C C . SER A 1 122 ? 6.353 -2.730 0.235 1.00 98.75 122 SER A C 1
ATOM 919 O O . SER A 1 122 ? 5.225 -2.444 0.653 1.00 98.75 122 SER A O 1
ATOM 921 N N . GLY A 1 123 ? 6.754 -3.998 0.062 1.00 98.81 123 GLY A N 1
ATOM 922 C CA . GLY A 1 123 ? 5.914 -5.181 0.256 1.00 98.81 123 GLY A CA 1
ATOM 923 C C . GLY A 1 123 ? 5.137 -5.197 1.580 1.00 98.81 123 GLY A C 1
ATOM 924 O O . GLY A 1 123 ? 3.994 -5.654 1.622 1.00 98.81 123 GLY A O 1
ATOM 925 N N . VAL A 1 124 ? 5.686 -4.612 2.653 1.00 98.81 124 VAL A N 1
ATOM 926 C CA . VAL A 1 124 ? 5.012 -4.527 3.962 1.00 98.81 124 VAL A CA 1
ATOM 927 C C . VAL A 1 124 ? 3.769 -3.636 3.904 1.00 98.81 124 VAL A C 1
ATOM 929 O O . VAL A 1 124 ? 2.730 -3.969 4.483 1.00 98.81 124 VAL A O 1
ATOM 932 N N . GLY A 1 125 ? 3.864 -2.496 3.216 1.00 98.81 125 GLY A N 1
ATOM 933 C CA . GLY A 1 125 ? 2.726 -1.603 3.006 1.00 98.81 125 GLY A CA 1
ATOM 934 C C . GLY A 1 125 ? 1.722 -2.203 2.019 1.00 98.81 125 GLY A C 1
ATOM 935 O O . GLY A 1 125 ? 0.519 -2.171 2.282 1.00 98.81 125 GLY A O 1
ATOM 936 N N . ASN A 1 126 ? 2.213 -2.872 0.973 1.00 98.94 126 ASN A N 1
ATOM 937 C CA . ASN A 1 126 ? 1.377 -3.533 -0.028 1.00 98.94 126 ASN A CA 1
ATOM 938 C C . ASN A 1 126 ? 0.524 -4.644 0.597 1.00 98.94 126 ASN A C 1
ATOM 940 O O . ASN A 1 126 ? -0.699 -4.667 0.433 1.00 98.94 126 ASN A O 1
ATOM 944 N N . LYS A 1 127 ? 1.139 -5.495 1.429 1.00 98.94 127 LYS A N 1
ATOM 945 C CA . LYS A 1 127 ? 0.423 -6.528 2.185 1.00 98.94 127 LYS A CA 1
ATOM 946 C C . LYS A 1 127 ? -0.621 -5.930 3.122 1.00 98.94 127 LYS A C 1
ATOM 948 O O . LYS A 1 127 ? -1.714 -6.483 3.255 1.00 98.94 127 LYS A O 1
ATOM 953 N N . ALA A 1 128 ? -0.311 -4.804 3.768 1.00 98.94 128 ALA A N 1
ATOM 954 C CA . ALA A 1 128 ? -1.265 -4.111 4.627 1.00 98.94 128 ALA A CA 1
ATOM 955 C C . ALA A 1 128 ? -2.475 -3.582 3.842 1.00 98.94 128 ALA A C 1
ATOM 957 O O . ALA A 1 128 ? -3.599 -3.687 4.331 1.00 98.94 128 ALA A O 1
ATOM 958 N N . ALA A 1 129 ? -2.273 -3.052 2.635 1.00 98.94 129 ALA A N 1
ATOM 959 C CA . ALA A 1 129 ? -3.359 -2.562 1.790 1.00 98.94 129 ALA A CA 1
ATOM 960 C C . ALA A 1 129 ? -4.255 -3.687 1.257 1.00 98.94 129 ALA A C 1
ATOM 962 O O . ALA A 1 129 ? -5.481 -3.560 1.331 1.00 98.94 129 ALA A O 1
ATOM 963 N N . PHE A 1 130 ? -3.663 -4.809 0.833 1.00 98.88 130 PHE A N 1
ATOM 964 C CA . PHE A 1 130 ? -4.401 -6.029 0.496 1.00 98.88 130 PHE A CA 1
ATOM 965 C C . PHE A 1 130 ? -5.279 -6.482 1.673 1.00 98.88 130 PHE A C 1
ATOM 967 O O . PHE A 1 130 ? -6.494 -6.615 1.535 1.00 98.88 130 PHE A O 1
ATOM 974 N N . LEU A 1 131 ? -4.687 -6.644 2.864 1.00 98.94 131 LEU A N 1
ATOM 975 C CA . LEU A 1 131 ? -5.416 -7.076 4.062 1.00 98.94 131 LEU A CA 1
ATOM 976 C C . LEU A 1 131 ? -6.503 -6.073 4.477 1.00 98.94 131 LEU A C 1
ATOM 978 O O . LEU A 1 131 ? -7.557 -6.481 4.955 1.00 98.94 131 LEU A O 1
ATOM 982 N N . MET A 1 132 ? -6.272 -4.769 4.300 1.00 98.88 132 MET A N 1
ATOM 983 C CA . MET A 1 132 ? -7.281 -3.739 4.566 1.00 98.88 132 MET A CA 1
ATOM 984 C C . MET A 1 132 ? -8.472 -3.843 3.625 1.00 98.88 132 MET A C 1
ATOM 986 O O . MET A 1 132 ? -9.606 -3.616 4.040 1.00 98.88 132 MET A O 1
ATOM 990 N N . THR A 1 133 ? -8.220 -4.189 2.371 1.00 98.81 133 THR A N 1
ATOM 991 C CA . THR A 1 133 ? -9.244 -4.197 1.334 1.00 98.81 133 THR A CA 1
ATOM 992 C C . THR A 1 133 ? -10.032 -5.501 1.359 1.00 98.81 133 THR A C 1
ATOM 994 O O . THR A 1 133 ? -11.242 -5.473 1.589 1.00 98.81 133 THR A O 1
ATOM 997 N N . ASP A 1 134 ? -9.340 -6.632 1.231 1.00 98.69 134 ASP A N 1
ATOM 998 C CA . ASP A 1 134 ? -9.953 -7.949 1.023 1.00 98.69 134 ASP A CA 1
ATOM 999 C C . ASP A 1 134 ? -9.984 -8.803 2.302 1.00 98.69 134 ASP A C 1
ATOM 1001 O O . ASP A 1 134 ? -10.742 -9.770 2.400 1.00 98.69 134 ASP A O 1
ATOM 1005 N N . GLY A 1 135 ? -9.218 -8.423 3.326 1.00 98.69 135 GLY A N 1
ATOM 1006 C CA . GLY A 1 135 ? -9.115 -9.181 4.569 1.00 98.69 135 GLY A CA 1
ATOM 1007 C C . GLY A 1 135 ? -8.249 -10.430 4.438 1.00 98.69 135 GLY A C 1
ATOM 1008 O O . GLY A 1 135 ? -7.423 -10.573 3.539 1.00 98.69 135 GLY A O 1
ATOM 1009 N N . GLY A 1 136 ? -8.416 -11.345 5.391 1.00 98.44 136 GLY A N 1
ATOM 1010 C CA . GLY A 1 136 ? -7.709 -12.622 5.428 1.00 98.44 136 GLY A CA 1
ATOM 1011 C C . GLY A 1 136 ? -7.074 -12.914 6.782 1.00 98.44 136 GLY A C 1
ATOM 1012 O O . GLY A 1 136 ? -7.232 -12.170 7.750 1.00 98.44 136 GLY A O 1
ATOM 1013 N N . THR A 1 137 ? -6.347 -14.028 6.853 1.00 98.69 137 THR A N 1
ATOM 1014 C CA . THR A 1 137 ? -5.600 -14.418 8.053 1.00 98.69 137 THR A CA 1
ATOM 1015 C C . THR A 1 137 ? -4.111 -14.296 7.787 1.00 98.69 137 THR A C 1
ATOM 1017 O O . THR A 1 137 ? -3.583 -14.942 6.885 1.00 98.69 137 THR A O 1
ATOM 1020 N N . PHE A 1 138 ? -3.425 -13.485 8.586 1.00 98.75 138 PHE A N 1
ATOM 1021 C CA . PHE A 1 138 ? -1.990 -13.265 8.463 1.00 98.75 138 PHE A CA 1
ATOM 1022 C C . PHE A 1 138 ? -1.368 -13.001 9.834 1.00 98.75 138 PHE A C 1
ATOM 1024 O O . PHE A 1 138 ? -1.927 -12.261 10.640 1.00 98.75 138 PHE A O 1
ATOM 1031 N N . ASN A 1 139 ? -0.223 -13.632 10.103 1.00 98.25 139 ASN A N 1
ATOM 1032 C CA . ASN A 1 139 ? 0.570 -13.444 11.322 1.00 98.25 139 ASN A CA 1
ATOM 1033 C C . ASN A 1 139 ? -0.256 -13.467 12.633 1.00 98.25 139 ASN A C 1
ATOM 1035 O O . ASN A 1 139 ? -0.178 -12.572 13.475 1.00 98.25 139 ASN A O 1
ATOM 1039 N N . GLY A 1 140 ? -1.128 -14.473 12.772 1.00 98.12 140 GLY A N 1
ATOM 1040 C CA . GLY A 1 140 ? -1.983 -14.654 13.952 1.00 98.12 140 GLY A CA 1
ATOM 1041 C C . GLY A 1 140 ? -3.169 -13.685 14.068 1.00 98.12 140 GLY A C 1
ATOM 1042 O O . GLY A 1 140 ? -3.891 -13.741 15.061 1.00 98.12 140 GLY A O 1
ATOM 1043 N N . GLN A 1 141 ? -3.396 -12.815 13.081 1.00 98.62 141 GLN A N 1
ATOM 1044 C CA . GLN A 1 141 ? -4.558 -11.929 13.010 1.00 98.62 141 GLN A CA 1
ATOM 1045 C C . GLN A 1 141 ? -5.549 -12.435 11.960 1.00 98.62 141 GLN A C 1
ATOM 1047 O O . GLN A 1 141 ? -5.148 -12.800 10.857 1.00 98.62 141 GLN A O 1
ATOM 1052 N N . THR A 1 142 ? -6.843 -12.409 12.281 1.00 98.69 142 THR A N 1
ATOM 1053 C CA . THR A 1 142 ? -7.932 -12.616 11.314 1.00 98.69 142 THR A CA 1
ATOM 1054 C C . THR A 1 142 ? -8.638 -11.287 11.090 1.00 98.69 142 THR A C 1
ATOM 1056 O O . THR A 1 142 ? -9.180 -10.694 12.033 1.00 98.69 142 THR A O 1
ATOM 1059 N N . ILE A 1 143 ? -8.580 -10.821 9.847 1.00 98.81 143 ILE A N 1
ATOM 1060 C CA . ILE A 1 143 ? -8.981 -9.485 9.421 1.00 98.81 143 ILE A CA 1
ATOM 1061 C C . ILE A 1 143 ? -10.206 -9.605 8.523 1.00 98.81 143 ILE A C 1
ATOM 1063 O O . ILE A 1 143 ? -10.201 -10.351 7.542 1.00 98.81 143 ILE A O 1
ATOM 1067 N N . THR A 1 144 ? -11.253 -8.863 8.867 1.00 98.81 144 THR A N 1
ATOM 1068 C CA . THR A 1 144 ? -12.389 -8.658 7.962 1.00 98.81 144 THR A CA 1
ATOM 1069 C C . THR A 1 144 ? -12.045 -7.508 7.026 1.00 98.81 144 THR A C 1
ATOM 1071 O O . THR A 1 144 ? -11.721 -6.423 7.503 1.00 98.81 144 THR A O 1
ATOM 1074 N N . GLY A 1 145 ? -12.095 -7.738 5.712 1.00 98.69 145 GLY A N 1
ATOM 1075 C CA . GLY A 1 145 ? -11.818 -6.698 4.722 1.00 98.69 145 GLY A CA 1
ATOM 1076 C C . GLY A 1 145 ? -12.810 -5.540 4.825 1.00 98.69 145 GLY A C 1
ATOM 1077 O O . GLY A 1 145 ? -14.014 -5.753 4.988 1.00 98.69 145 GLY A O 1
ATOM 1078 N N . LEU A 1 146 ? -12.306 -4.310 4.732 1.00 98.75 146 LEU A N 1
ATOM 1079 C CA . LEU A 1 146 ? -13.125 -3.095 4.763 1.00 98.75 146 LEU A CA 1
ATOM 1080 C C . LEU A 1 146 ? -13.750 -2.799 3.388 1.00 98.75 146 LEU A C 1
ATOM 1082 O O . LEU A 1 146 ? -14.694 -2.010 3.294 1.00 98.75 146 LEU A O 1
ATOM 1086 N N . GLY A 1 147 ? -13.216 -3.408 2.327 1.00 98.56 147 GLY A N 1
ATOM 1087 C CA . GLY A 1 147 ? -13.520 -3.083 0.941 1.00 98.56 147 GLY A CA 1
ATOM 1088 C C . GLY A 1 147 ? -12.785 -1.835 0.441 1.00 98.56 147 GLY A C 1
ATOM 1089 O O . GLY A 1 147 ? -12.384 -0.951 1.207 1.00 98.56 147 GLY A O 1
ATOM 1090 N N . LEU A 1 148 ? -12.646 -1.756 -0.884 1.00 98.06 148 LEU A N 1
ATOM 1091 C CA . LEU A 1 148 ? -11.803 -0.775 -1.578 1.00 98.06 148 LEU A CA 1
ATOM 1092 C C . LEU A 1 148 ? -12.169 0.668 -1.231 1.00 98.06 148 LEU A C 1
ATOM 1094 O O . LEU A 1 148 ? -11.301 1.464 -0.884 1.00 98.06 148 LEU A O 1
ATOM 1098 N N . ALA A 1 149 ? -13.463 1.000 -1.236 1.00 98.12 149 ALA A N 1
ATOM 1099 C CA . ALA A 1 149 ? -13.921 2.365 -0.985 1.00 98.12 149 ALA A CA 1
ATOM 1100 C C . ALA A 1 149 ? -13.478 2.903 0.388 1.00 98.12 149 ALA A C 1
ATOM 1102 O O . ALA A 1 149 ? -13.091 4.065 0.496 1.00 98.12 149 ALA A O 1
ATOM 1103 N N . LYS A 1 150 ? -13.505 2.071 1.438 1.00 98.75 150 LYS A N 1
ATOM 1104 C CA . LYS A 1 150 ? -13.064 2.467 2.784 1.00 98.75 150 LYS A CA 1
ATOM 1105 C C . LYS A 1 150 ? -11.542 2.488 2.896 1.00 98.75 150 LYS A C 1
ATOM 1107 O O . LYS A 1 150 ? -10.997 3.436 3.462 1.00 98.75 150 LYS A O 1
ATOM 1112 N N . ALA A 1 151 ? -10.867 1.479 2.341 1.00 98.75 151 ALA A N 1
ATOM 1113 C CA . ALA A 1 151 ? -9.409 1.400 2.337 1.00 98.75 151 ALA A CA 1
ATOM 1114 C C . ALA A 1 151 ? -8.785 2.628 1.650 1.00 98.75 151 ALA A C 1
ATOM 1116 O O . ALA A 1 151 ? -7.910 3.274 2.228 1.00 98.75 151 ALA A O 1
ATOM 1117 N N . ALA A 1 152 ? -9.313 3.029 0.488 1.00 98.56 152 ALA A N 1
ATOM 1118 C CA . ALA A 1 152 ? -8.870 4.212 -0.247 1.00 98.56 152 ALA A CA 1
ATOM 1119 C C . ALA A 1 152 ? -8.969 5.505 0.580 1.00 98.56 152 ALA A C 1
ATOM 1121 O O . ALA A 1 152 ? -8.047 6.316 0.560 1.00 98.56 152 ALA A O 1
ATOM 1122 N N . GLN A 1 153 ? -10.037 5.691 1.366 1.00 98.62 153 GLN A N 1
ATOM 1123 C CA . GLN A 1 153 ? -10.182 6.870 2.234 1.00 98.62 153 GLN A CA 1
ATOM 1124 C C . GLN A 1 153 ? -9.120 6.906 3.341 1.00 98.62 153 GLN A C 1
ATOM 1126 O O . GLN A 1 153 ? -8.561 7.967 3.631 1.00 98.62 153 GLN A O 1
ATOM 1131 N N . ILE A 1 154 ? -8.825 5.755 3.954 1.00 98.88 154 ILE A N 1
ATOM 1132 C CA . ILE A 1 154 ? -7.813 5.651 5.014 1.00 98.88 154 ILE A CA 1
ATOM 1133 C C . ILE A 1 154 ? -6.421 5.932 4.446 1.00 98.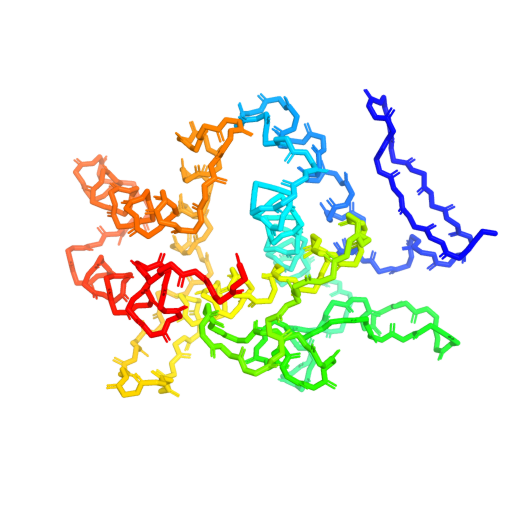88 154 ILE A C 1
ATOM 1135 O O . ILE A 1 154 ? -5.706 6.769 5.000 1.00 98.88 154 ILE A O 1
ATOM 1139 N N . TRP A 1 155 ? -6.055 5.284 3.337 1.00 98.81 155 TRP A N 1
ATOM 1140 C CA . TRP A 1 155 ? -4.761 5.483 2.682 1.00 98.81 155 TRP A CA 1
ATOM 1141 C C . TRP A 1 155 ? -4.593 6.906 2.155 1.00 98.81 155 TRP A C 1
ATOM 1143 O O . TRP A 1 155 ? -3.541 7.504 2.362 1.00 98.81 155 TRP A O 1
ATOM 1153 N N . TRP A 1 156 ? -5.642 7.508 1.585 1.00 98.62 156 TRP A N 1
ATOM 1154 C CA . TRP A 1 156 ? -5.614 8.908 1.155 1.00 98.62 156 TRP A CA 1
ATOM 1155 C C . TRP A 1 156 ? -5.374 9.864 2.319 1.00 98.62 156 TRP A C 1
ATOM 1157 O O . TRP A 1 156 ? -4.571 10.796 2.231 1.00 98.62 156 TRP A O 1
ATOM 1167 N N . ARG A 1 157 ? -6.033 9.632 3.454 1.00 98.75 157 ARG A N 1
ATOM 1168 C CA . ARG A 1 157 ? -5.785 10.445 4.641 1.00 98.75 157 ARG A CA 1
ATOM 1169 C C . ARG A 1 157 ? -4.373 10.233 5.191 1.00 98.75 157 ARG A C 1
ATOM 1171 O O . ARG A 1 157 ? -3.738 11.215 5.573 1.00 98.75 157 ARG A O 1
ATOM 1178 N N . ALA A 1 158 ? -3.875 8.997 5.200 1.00 98.62 158 ALA A N 1
ATOM 1179 C CA . ALA A 1 158 ? -2.517 8.687 5.634 1.00 98.62 158 ALA A CA 1
ATOM 1180 C C . ALA A 1 158 ? -1.469 9.382 4.750 1.00 98.62 158 ALA A C 1
ATOM 1182 O O . ALA A 1 158 ? -0.602 10.070 5.285 1.00 98.62 158 ALA A O 1
ATOM 1183 N N . GLN A 1 159 ? -1.622 9.321 3.422 1.00 98.44 159 GLN A N 1
ATOM 1184 C CA . GLN A 1 159 ? -0.803 10.038 2.435 1.00 98.44 159 GLN A CA 1
ATOM 1185 C C . GLN A 1 159 ? -0.657 11.533 2.750 1.00 98.44 159 GLN A C 1
ATOM 1187 O O . GLN A 1 159 ? 0.398 12.114 2.530 1.00 98.44 159 GLN A O 1
ATOM 1192 N N . ASN A 1 160 ? -1.712 12.162 3.271 1.00 98.31 160 ASN A N 1
ATOM 1193 C CA . ASN A 1 160 ? -1.741 13.589 3.604 1.00 98.31 160 ASN A CA 1
ATOM 1194 C C . ASN A 1 160 ? -1.337 13.897 5.060 1.00 98.31 160 ASN A C 1
ATOM 1196 O O . ASN A 1 160 ? -1.359 15.055 5.471 1.00 98.31 160 ASN A O 1
ATOM 1200 N N . THR A 1 161 ? -1.021 12.874 5.856 1.00 98.31 161 THR A N 1
ATOM 1201 C CA . THR A 1 161 ? -0.672 13.004 7.282 1.00 98.31 161 THR A CA 1
ATOM 1202 C C . THR A 1 161 ? 0.781 12.622 7.565 1.00 98.31 161 THR A C 1
ATOM 1204 O O . THR A 1 161 ? 1.367 13.151 8.507 1.00 98.31 161 THR A O 1
ATOM 1207 N N . LEU A 1 162 ? 1.353 11.706 6.778 1.00 98.44 162 LEU A N 1
ATOM 1208 C CA . LEU A 1 162 ? 2.735 11.249 6.928 1.00 98.44 162 LEU A CA 1
ATOM 1209 C C . LEU A 1 162 ? 3.732 12.402 6.784 1.00 98.44 162 LEU A C 1
ATOM 1211 O O . LEU A 1 162 ? 3.567 13.289 5.946 1.00 98.44 162 LEU A O 1
ATOM 1215 N N . THR A 1 163 ? 4.801 12.346 7.573 1.00 98.06 163 THR A N 1
ATOM 1216 C CA . THR A 1 163 ? 5.954 13.234 7.419 1.00 98.06 163 THR A CA 1
ATOM 1217 C C . THR A 1 163 ? 6.864 12.779 6.278 1.00 98.06 163 THR A C 1
ATOM 1219 O O . THR A 1 163 ? 6.896 11.605 5.907 1.00 98.06 163 THR A O 1
ATOM 1222 N N . SER A 1 164 ? 7.685 13.691 5.752 1.00 98.19 164 SER A N 1
ATOM 1223 C CA . SER A 1 164 ? 8.638 13.380 4.678 1.00 98.19 164 SER A CA 1
ATOM 1224 C C . SER A 1 164 ? 9.707 12.349 5.068 1.00 98.19 164 SER A C 1
ATOM 1226 O O . SER A 1 164 ? 10.346 11.763 4.194 1.00 98.19 164 SER A O 1
ATOM 1228 N N . SER A 1 165 ? 9.912 12.116 6.367 1.00 98.06 165 SER A N 1
ATOM 1229 C CA . SER A 1 165 ? 10.847 11.133 6.926 1.00 98.06 165 SER A CA 1
ATOM 1230 C C . SER A 1 165 ? 10.140 9.934 7.563 1.00 98.06 165 SER A C 1
ATOM 1232 O O . SER A 1 165 ? 10.733 9.266 8.413 1.00 98.06 165 SER A O 1
ATOM 1234 N N . ALA A 1 166 ? 8.872 9.692 7.216 1.00 98.31 166 ALA A N 1
ATOM 1235 C CA . ALA A 1 166 ? 8.075 8.670 7.875 1.00 98.31 166 ALA A CA 1
ATOM 1236 C C . ALA A 1 166 ? 8.726 7.283 7.820 1.00 98.31 166 ALA A C 1
ATOM 1238 O O . ALA A 1 166 ? 9.384 6.889 6.857 1.00 98.31 166 ALA A O 1
ATOM 1239 N N . THR A 1 167 ? 8.501 6.524 8.884 1.00 98.06 167 THR A N 1
ATOM 1240 C CA . THR A 1 167 ? 8.934 5.130 9.029 1.00 98.06 167 THR A CA 1
ATOM 1241 C C . THR A 1 167 ? 7.715 4.219 9.117 1.00 98.06 167 THR A C 1
ATOM 1243 O O . THR A 1 167 ? 6.594 4.699 9.307 1.00 98.06 167 THR A O 1
ATOM 1246 N N . TYR A 1 168 ? 7.900 2.899 9.056 1.00 98.31 168 TYR A N 1
ATOM 1247 C CA . TYR A 1 168 ? 6.795 1.973 9.317 1.00 98.31 168 TYR A CA 1
ATOM 1248 C C . TYR A 1 168 ? 6.235 2.141 10.734 1.00 98.31 168 TYR A C 1
ATOM 1250 O O . TYR A 1 168 ? 5.028 2.012 10.919 1.00 98.31 168 TYR A O 1
ATOM 1258 N N . ALA A 1 169 ? 7.055 2.551 11.708 1.00 98.19 169 ALA A N 1
ATOM 1259 C CA . ALA A 1 169 ? 6.574 2.887 13.047 1.00 98.19 169 ALA A CA 1
ATOM 1260 C C . ALA A 1 169 ? 5.635 4.107 13.044 1.00 98.19 169 ALA A C 1
ATOM 1262 O O . ALA A 1 169 ? 4.652 4.129 13.784 1.00 98.19 169 ALA A O 1
ATOM 1263 N N . GLU A 1 170 ? 5.885 5.101 12.186 1.00 98.50 170 GLU A N 1
ATOM 1264 C CA . GLU A 1 170 ? 4.946 6.207 11.981 1.00 98.50 170 GLU A CA 1
ATOM 1265 C C . GLU A 1 170 ? 3.674 5.710 11.283 1.00 98.50 170 GLU A C 1
ATOM 1267 O O . GLU A 1 170 ? 2.572 5.953 11.780 1.00 98.50 170 GLU A O 1
ATOM 1272 N N . LEU A 1 171 ? 3.806 4.930 10.205 1.00 98.38 171 LEU A N 1
ATOM 1273 C CA . LEU A 1 171 ? 2.671 4.378 9.461 1.00 98.38 171 LEU A CA 1
ATOM 1274 C C . LEU A 1 171 ? 1.756 3.504 10.342 1.00 98.38 171 LEU A C 1
ATOM 1276 O O . LEU A 1 171 ? 0.530 3.621 10.261 1.00 98.38 171 LEU A O 1
ATOM 1280 N N . ASN A 1 172 ? 2.341 2.723 11.260 1.00 98.62 172 ASN A N 1
ATOM 1281 C CA . ASN A 1 172 ? 1.649 1.951 12.299 1.00 98.62 172 ASN A CA 1
ATOM 1282 C C . ASN A 1 172 ? 0.694 2.812 13.138 1.00 98.62 172 ASN A C 1
ATOM 1284 O O . ASN A 1 172 ? -0.333 2.327 13.603 1.00 98.62 172 ASN A O 1
ATOM 1288 N N . THR A 1 173 ? 1.028 4.085 13.351 1.00 98.69 173 THR A N 1
ATOM 1289 C CA . THR A 1 173 ? 0.189 5.020 14.112 1.00 98.69 173 THR A CA 1
ATOM 1290 C C . THR A 1 173 ? -0.757 5.818 13.218 1.00 98.69 173 THR A C 1
ATOM 1292 O O . THR A 1 173 ? -1.924 6.008 13.576 1.00 98.69 173 THR A O 1
ATOM 1295 N N . VAL A 1 174 ? -0.286 6.241 12.041 1.00 98.81 174 VAL A N 1
ATOM 1296 C CA . VAL A 1 174 ? -1.028 7.109 11.121 1.00 98.81 174 VAL A CA 1
ATOM 1297 C C . VAL A 1 174 ? -2.216 6.385 10.500 1.00 98.81 174 VAL A C 1
ATOM 1299 O O . VAL A 1 174 ? -3.280 6.994 10.391 1.00 98.81 174 VAL A O 1
ATOM 1302 N N . LEU A 1 175 ? -2.100 5.102 10.144 1.00 98.88 175 LEU A N 1
ATOM 1303 C CA . LEU A 1 175 ? -3.213 4.345 9.556 1.00 98.88 175 LEU A CA 1
ATOM 1304 C C . LEU A 1 175 ? -4.407 4.226 10.528 1.00 98.88 175 LEU A C 1
ATOM 1306 O O . LEU A 1 175 ? -5.501 4.700 10.192 1.00 98.88 175 LEU A O 1
ATOM 1310 N N . PRO A 1 176 ? -4.238 3.713 11.765 1.00 98.88 176 PRO A N 1
ATOM 1311 C CA . PRO A 1 176 ? -5.319 3.711 12.742 1.00 98.88 176 PRO A CA 1
ATOM 1312 C C . PRO A 1 176 ? -5.849 5.104 13.106 1.00 98.88 176 PRO A C 1
ATOM 1314 O O . PRO A 1 176 ? -7.059 5.288 13.260 1.00 98.88 176 PRO A O 1
ATOM 1317 N N . ALA A 1 177 ? -4.968 6.103 13.246 1.00 98.88 177 ALA A N 1
ATOM 1318 C CA . ALA A 1 177 ? -5.381 7.476 13.541 1.00 98.88 177 ALA A CA 1
ATOM 1319 C C . ALA A 1 177 ? -6.214 8.081 12.400 1.00 98.88 177 ALA A C 1
ATOM 1321 O O . ALA A 1 177 ? -7.212 8.757 12.658 1.00 98.88 177 ALA A O 1
ATOM 1322 N N . SER A 1 178 ? -5.850 7.788 11.151 1.00 98.88 178 SER A N 1
ATOM 1323 C CA . SER A 1 178 ? -6.583 8.208 9.959 1.00 98.88 178 SER A CA 1
ATOM 1324 C C . SER A 1 178 ? -7.981 7.605 9.932 1.00 98.88 178 SER A C 1
ATOM 1326 O O . SER A 1 178 ? -8.950 8.348 9.784 1.00 98.88 178 SER A O 1
ATOM 1328 N N . CYS A 1 179 ? -8.105 6.298 10.182 1.00 98.88 179 CYS A N 1
ATOM 1329 C CA . CYS A 1 179 ? -9.411 5.651 10.294 1.00 98.88 179 CYS A CA 1
ATOM 1330 C C . CYS A 1 179 ? -10.282 6.318 11.368 1.00 98.88 179 CYS A C 1
ATOM 1332 O O . CYS A 1 179 ? -11.393 6.760 11.080 1.00 98.88 179 CYS A O 1
ATOM 1334 N N . ARG A 1 180 ? -9.762 6.479 12.593 1.00 98.81 180 ARG A N 1
ATOM 1335 C CA . ARG A 1 180 ? -10.520 7.084 13.703 1.00 98.81 180 ARG A CA 1
ATOM 1336 C C . ARG A 1 180 ? -10.952 8.519 13.409 1.00 98.81 180 ARG A C 1
ATOM 1338 O O . ARG A 1 180 ? -12.062 8.908 13.757 1.00 98.81 180 ARG A O 1
ATOM 1345 N N . ALA A 1 181 ? -10.104 9.303 12.750 1.00 98.81 181 ALA A N 1
ATOM 1346 C CA . ALA A 1 181 ? -10.454 10.659 12.347 1.00 98.81 181 ALA A CA 1
ATOM 1347 C C . ALA A 1 181 ? -11.571 10.687 11.289 1.00 98.81 181 ALA A C 1
ATOM 1349 O O . ALA A 1 181 ? -12.454 11.538 11.371 1.00 98.81 181 ALA A O 1
ATOM 1350 N N . LEU A 1 182 ? -11.571 9.750 10.335 1.00 98.75 182 LEU A N 1
ATOM 1351 C CA . LEU A 1 182 ? -12.634 9.624 9.331 1.00 98.75 182 LEU A CA 1
ATOM 1352 C C . LEU A 1 182 ? -13.964 9.177 9.953 1.00 98.75 182 LEU A C 1
ATOM 1354 O O . LEU A 1 182 ? -15.003 9.718 9.581 1.00 98.75 182 LEU A O 1
ATOM 1358 N N . VAL A 1 183 ? -13.931 8.278 10.948 1.00 98.75 183 VAL A N 1
ATOM 1359 C CA . VAL A 1 183 ? -15.113 7.907 11.751 1.00 98.75 183 VAL A CA 1
ATOM 1360 C C . VAL A 1 183 ? -15.703 9.138 12.438 1.00 98.75 183 VAL A C 1
ATOM 1362 O O . VAL A 1 183 ? -16.890 9.413 12.290 1.00 98.75 183 VAL A O 1
ATOM 1365 N N . THR A 1 184 ? -14.878 9.918 13.144 1.00 98.62 184 THR A N 1
ATOM 1366 C CA . THR A 1 184 ? -15.321 11.149 13.824 1.00 98.62 184 THR A CA 1
ATOM 1367 C C . THR A 1 184 ? -15.889 12.177 12.844 1.00 98.62 184 THR A C 1
ATOM 1369 O O . THR A 1 184 ? -16.842 12.878 13.172 1.00 98.62 184 THR A O 1
ATOM 1372 N N . ALA A 1 185 ? -15.323 12.263 11.639 1.00 98.12 185 ALA A N 1
ATOM 1373 C CA . ALA A 1 185 ? -15.791 13.165 10.592 1.00 98.12 185 ALA A CA 1
ATOM 1374 C C . ALA A 1 185 ? -17.033 12.651 9.835 1.00 98.12 185 ALA A C 1
ATOM 1376 O O . ALA A 1 185 ? -17.596 13.396 9.037 1.00 98.12 185 ALA A O 1
ATOM 1377 N N . GLY A 1 186 ? -17.453 11.398 10.045 1.00 97.38 186 GLY A N 1
ATOM 1378 C CA . GLY A 1 186 ? -18.550 10.780 9.297 1.00 97.38 186 GLY A CA 1
ATOM 1379 C C . GLY A 1 186 ? -18.246 10.569 7.807 1.00 97.38 186 GLY A C 1
ATOM 1380 O O . GLY A 1 186 ? -19.163 10.578 6.988 1.00 97.38 186 GLY A O 1
ATOM 1381 N N . ILE A 1 187 ? -16.972 10.405 7.434 1.00 96.31 187 ILE A N 1
ATOM 1382 C CA . ILE A 1 187 ? -16.529 10.264 6.037 1.00 96.31 187 ILE A CA 1
ATOM 1383 C C . ILE A 1 187 ? -16.395 8.782 5.666 1.00 96.31 187 ILE A C 1
ATOM 1385 O O . ILE A 1 187 ? -15.907 7.968 6.447 1.00 96.31 187 ILE A O 1
ATOM 1389 N N . GLY A 1 188 ? -16.817 8.422 4.448 1.00 92.06 188 GLY A N 1
ATOM 1390 C CA . GLY A 1 188 ? -16.565 7.100 3.858 1.00 92.06 188 GLY A CA 1
ATOM 1391 C C . GLY A 1 188 ? -17.342 5.936 4.484 1.00 92.06 188 GLY A C 1
ATOM 1392 O O . GLY A 1 188 ? -17.050 4.784 4.180 1.00 92.06 188 GLY A O 1
ATOM 1393 N N . GLY A 1 189 ? -18.310 6.207 5.369 1.00 96.94 189 GLY A N 1
ATOM 1394 C CA . GLY A 1 189 ? -19.068 5.159 6.067 1.00 96.94 189 GLY A CA 1
ATOM 1395 C C . GLY A 1 189 ? -18.206 4.289 6.991 1.00 96.94 189 GLY A C 1
ATOM 1396 O O . GLY A 1 189 ? -18.564 3.143 7.267 1.00 96.94 189 GLY A O 1
ATOM 1397 N N . LEU A 1 190 ? -17.055 4.810 7.425 1.00 98.50 190 LEU A N 1
ATOM 1398 C CA . LEU A 1 190 ? -16.150 4.146 8.356 1.00 98.50 190 LEU A CA 1
ATOM 1399 C C . LEU A 1 190 ? -16.764 4.095 9.758 1.00 98.50 190 LEU A C 1
ATOM 1401 O O . LEU A 1 190 ? -17.405 5.038 10.223 1.00 98.50 190 LEU A O 1
ATOM 1405 N N . THR A 1 191 ? -16.526 2.990 10.451 1.00 98.62 191 THR A N 1
ATOM 1406 C CA . THR A 1 191 ? -17.011 2.707 11.803 1.00 98.62 191 THR A CA 1
ATOM 1407 C C . THR A 1 191 ? -15.851 2.383 12.740 1.00 98.62 191 THR A C 1
ATOM 1409 O O . THR A 1 191 ? -14.741 2.069 12.311 1.00 98.62 191 THR A O 1
ATOM 1412 N N . SER A 1 192 ? -16.100 2.391 14.050 1.00 98.38 192 SER A N 1
ATOM 1413 C CA . SER A 1 192 ? -15.097 1.943 15.026 1.00 98.38 192 SER A CA 1
ATOM 1414 C C . SER A 1 192 ? -14.689 0.475 14.836 1.00 98.38 192 SER A C 1
ATOM 1416 O O . SER A 1 192 ? -13.559 0.127 15.164 1.00 98.38 192 SER A O 1
ATOM 1418 N N . ALA A 1 193 ? -15.575 -0.367 14.287 1.00 98.69 193 ALA A N 1
ATOM 1419 C CA . ALA A 1 193 ? -15.253 -1.752 13.951 1.00 98.69 193 ALA A CA 1
ATOM 1420 C C . ALA A 1 193 ? -14.238 -1.825 12.800 1.00 98.69 193 ALA A C 1
ATOM 1422 O O . ALA A 1 193 ? -13.262 -2.559 12.911 1.00 98.69 193 ALA A O 1
ATOM 1423 N N . ASP A 1 194 ? -14.396 -0.993 11.764 1.00 98.81 194 ASP A N 1
ATOM 1424 C CA . ASP A 1 194 ? -13.413 -0.895 10.675 1.00 98.81 194 ASP A CA 1
ATOM 1425 C C . ASP A 1 194 ? -12.026 -0.511 11.225 1.00 98.81 194 ASP A C 1
ATOM 1427 O O . ASP A 1 194 ? -11.018 -1.114 10.867 1.00 98.81 194 ASP A O 1
ATOM 1431 N N . CYS A 1 195 ? -11.954 0.437 12.166 1.00 98.88 195 CYS A N 1
ATOM 1432 C CA . CYS A 1 195 ? -10.670 0.833 12.754 1.00 98.88 195 CYS A CA 1
ATOM 1433 C C . CYS A 1 195 ? -10.037 -0.249 13.635 1.00 98.88 195 CYS A C 1
ATOM 1435 O O . CYS A 1 195 ? -8.811 -0.309 13.717 1.00 98.88 195 CYS A O 1
ATOM 1437 N N . ALA A 1 196 ? -10.837 -1.124 14.252 1.00 98.88 196 ALA A N 1
ATOM 1438 C CA . ALA A 1 196 ? -10.310 -2.283 14.967 1.00 98.88 196 ALA A CA 1
ATOM 1439 C C . ALA A 1 196 ? -9.632 -3.279 14.007 1.00 98.88 196 ALA A C 1
ATOM 1441 O O . ALA A 1 196 ? -8.618 -3.879 14.369 1.00 98.88 196 ALA A O 1
ATOM 1442 N N . GLU A 1 197 ? -10.137 -3.419 12.777 1.00 98.88 197 GLU A N 1
ATOM 1443 C CA . GLU A 1 197 ? -9.479 -4.203 11.725 1.00 98.88 197 GLU A CA 1
ATOM 1444 C C . GLU A 1 197 ? -8.176 -3.529 11.259 1.00 98.88 197 GLU A C 1
ATOM 1446 O O . GLU A 1 197 ? -7.154 -4.204 11.148 1.00 98.88 197 GLU A O 1
ATOM 1451 N N . VAL A 1 198 ? -8.147 -2.195 11.116 1.00 98.88 198 VAL A N 1
ATOM 1452 C CA . VAL A 1 198 ? -6.903 -1.438 10.837 1.00 98.88 198 VAL A CA 1
ATOM 1453 C C . VAL A 1 198 ? -5.848 -1.658 11.926 1.00 98.88 198 VAL A C 1
ATOM 1455 O O . VAL A 1 198 ? -4.680 -1.892 11.615 1.00 98.88 198 VAL A O 1
ATOM 1458 N N . ASP A 1 199 ? -6.250 -1.663 13.200 1.00 98.88 199 ASP A N 1
ATOM 1459 C CA . ASP A 1 199 ? -5.346 -1.966 14.313 1.00 98.88 199 ASP A CA 1
ATOM 1460 C C . ASP A 1 199 ? -4.779 -3.401 14.221 1.00 98.88 199 ASP A C 1
ATOM 1462 O O . ASP A 1 199 ? -3.626 -3.638 14.587 1.00 98.88 199 ASP A O 1
ATOM 1466 N N . LYS A 1 200 ? -5.562 -4.383 13.745 1.00 98.88 200 LYS A N 1
ATOM 1467 C CA . LYS A 1 200 ? -5.059 -5.749 13.502 1.00 98.88 200 LYS A CA 1
ATOM 1468 C C . LYS A 1 200 ? -4.077 -5.784 12.339 1.00 98.88 200 LYS A C 1
ATOM 1470 O O . LYS A 1 200 ? -3.076 -6.480 12.444 1.00 98.88 200 LYS A O 1
ATOM 1475 N N . ILE A 1 201 ? -4.335 -5.039 11.267 1.00 98.88 201 ILE A N 1
ATOM 1476 C CA . ILE A 1 201 ? -3.494 -5.025 10.065 1.00 98.88 201 ILE A CA 1
ATOM 1477 C C . ILE A 1 201 ? -2.078 -4.554 10.394 1.00 98.88 201 ILE A C 1
ATOM 1479 O O . ILE A 1 201 ? -1.128 -5.272 10.098 1.00 98.88 201 ILE A O 1
ATOM 1483 N N . VAL A 1 202 ? -1.928 -3.421 11.089 1.00 98.75 202 VAL A N 1
ATOM 1484 C CA . VAL A 1 202 ? -0.597 -2.899 11.463 1.00 98.75 202 VAL A CA 1
ATOM 1485 C C . VAL A 1 202 ? 0.144 -3.807 12.457 1.00 98.75 202 VAL A C 1
ATOM 1487 O O . VAL A 1 202 ? 1.376 -3.852 12.475 1.00 98.75 202 VAL A O 1
ATOM 1490 N N . ARG A 1 203 ? -0.595 -4.588 13.263 1.00 98.75 203 ARG A N 1
ATOM 1491 C CA . ARG A 1 203 ? -0.023 -5.667 14.086 1.00 98.75 203 ARG A CA 1
ATOM 1492 C C . ARG A 1 203 ? 0.418 -6.855 13.237 1.00 98.75 203 ARG A C 1
ATOM 1494 O O . ARG A 1 203 ? 1.517 -7.352 13.451 1.00 98.75 203 ARG A O 1
ATOM 1501 N N . ALA A 1 204 ? -0.408 -7.290 12.287 1.00 98.75 204 ALA A N 1
ATOM 1502 C CA . ALA A 1 204 ? -0.137 -8.436 11.424 1.00 98.75 204 ALA A CA 1
ATOM 1503 C C . ALA A 1 204 ? 1.120 -8.212 10.570 1.00 98.75 204 ALA A C 1
ATOM 1505 O O . ALA A 1 204 ? 1.945 -9.112 10.438 1.00 98.75 204 ALA A O 1
ATOM 1506 N N . THR A 1 205 ? 1.298 -6.996 10.053 1.00 98.75 205 THR A N 1
ATOM 1507 C CA . THR A 1 205 ? 2.474 -6.587 9.268 1.00 98.75 205 THR A CA 1
ATOM 1508 C C . THR A 1 205 ? 3.631 -6.065 10.120 1.00 98.75 205 THR A C 1
ATOM 1510 O O . THR A 1 205 ? 4.674 -5.696 9.582 1.00 98.75 205 THR A O 1
ATOM 1513 N N . GLU A 1 206 ? 3.484 -6.082 11.449 1.00 98.62 206 GLU A N 1
ATOM 1514 C CA . GLU A 1 206 ? 4.537 -5.765 12.421 1.00 98.62 206 GLU A CA 1
ATOM 1515 C C . GLU A 1 206 ? 5.144 -4.366 12.262 1.00 98.62 206 GLU A C 1
ATOM 1517 O O . GLU A 1 206 ? 6.288 -4.134 12.639 1.00 98.62 206 GLU A O 1
ATOM 1522 N N . MET A 1 207 ? 4.370 -3.402 11.762 1.00 98.25 207 MET A N 1
ATOM 1523 C CA . MET A 1 207 ? 4.850 -2.037 11.507 1.00 98.25 207 MET A CA 1
ATOM 1524 C C . MET A 1 207 ? 5.352 -1.317 12.775 1.00 98.25 207 MET A C 1
ATOM 1526 O O . MET A 1 207 ? 6.107 -0.356 12.690 1.00 98.25 207 MET A O 1
ATOM 1530 N N . HIS A 1 208 ? 4.952 -1.787 13.959 1.00 94.81 208 HIS A N 1
ATOM 1531 C CA . HIS A 1 208 ? 5.418 -1.299 15.260 1.00 94.81 208 HIS A CA 1
ATOM 1532 C C . HIS A 1 208 ? 6.810 -1.812 15.670 1.00 94.81 208 HIS A C 1
ATOM 1534 O O . HIS A 1 208 ? 7.372 -1.318 16.648 1.00 94.81 208 HIS A O 1
ATOM 1540 N N . ILE A 1 209 ? 7.345 -2.827 14.987 1.00 95.06 209 ILE A N 1
ATOM 1541 C CA . ILE A 1 209 ? 8.643 -3.426 15.303 1.00 95.06 209 ILE A CA 1
ATOM 1542 C C . ILE A 1 209 ? 9.739 -2.664 14.555 1.00 95.06 209 ILE A C 1
ATOM 1544 O O . ILE A 1 209 ? 9.568 -2.266 13.406 1.00 95.06 209 ILE A O 1
ATOM 1548 N N . MET A 1 210 ? 10.890 -2.479 15.201 1.00 88.06 210 MET A N 1
ATOM 1549 C CA . MET A 1 210 ? 12.073 -1.966 14.513 1.00 88.06 210 MET A CA 1
ATOM 1550 C C . MET A 1 210 ? 12.608 -3.033 13.547 1.00 88.06 210 MET A C 1
ATOM 1552 O O . MET A 1 210 ? 12.847 -4.165 13.982 1.00 88.06 210 MET A O 1
ATOM 1556 N N . PRO A 1 211 ? 12.811 -2.708 12.259 1.00 83.69 211 PRO A N 1
ATOM 1557 C CA . PRO A 1 211 ? 13.353 -3.660 11.301 1.00 83.69 211 PRO A CA 1
ATOM 1558 C C . PRO A 1 211 ? 14.731 -4.171 11.723 1.00 83.69 211 PRO A C 1
ATOM 1560 O O . PRO A 1 211 ? 15.473 -3.509 12.449 1.00 83.69 211 PRO A O 1
ATOM 1563 N N . ARG A 1 212 ? 15.076 -5.372 11.254 1.00 76.56 212 ARG A N 1
ATOM 1564 C CA . ARG A 1 212 ? 16.428 -5.916 11.423 1.00 76.56 212 ARG A CA 1
ATOM 1565 C C . ARG A 1 212 ? 17.375 -5.131 10.511 1.00 76.56 212 ARG A C 1
ATOM 1567 O O . ARG A 1 212 ? 17.047 -4.967 9.340 1.00 76.56 212 ARG A O 1
ATOM 1574 N N . GLY A 1 213 ? 18.524 -4.693 11.027 1.00 60.22 213 GLY A N 1
ATOM 1575 C CA . GLY A 1 213 ? 19.534 -3.935 10.273 1.00 60.22 213 GLY A CA 1
ATOM 1576 C C . GLY A 1 213 ? 20.003 -2.708 11.025 1.00 60.22 213 GLY A C 1
ATOM 1577 O O . GLY A 1 213 ? 19.316 -1.672 10.914 1.00 60.22 213 GLY A O 1
#

Secondary structure (DSSP, 8-state):
---EEE-SS-EEE-TTGGG-HHHHHHHHHHHHHHTTT---SSHHHHHHHHHHHHHHHHHHHHHHS-S---TTTTTEETTTS-TTT---EESS-GGGGT--SSTT-TT---SS-HHHHHHHHTHHHHHHHHHHHHEEEETTEEEE---HHHHHHHHHHHHTT--TT--HHHHHHHHHHHHHHHHHHT-TT--HHHHHHHHHHHHHTTTTSPPP-